Protein AF-A0AAV9U1F3-F1 (afdb_monomer)

pLDDT: mean 70.24, std 13.42, range [34.59, 93.88]

Foldseek 3Di:
DDDDPPLVVCVPDVVCLLVVCVVCLPPDDPDLLVSVQVSLVSVVDDPDPSPPQQDDDPVDDPQRNQVSVVVSCCVVCVPDPSQQLQFDPDPPVYHSSGHDSDPPPDDCPFAWPDKADQDAQDDDLVVLLVVLLVLDDPCQQPDAAPVRHRSLLQSLCCLQQLFRDPDDDDDPLAPDSQVSSLCCQCRRDPNRDVVSDDCVVHDDPCVVVSSVSNSVSRSGWIWTAGPSGDIHTD

Secondary structure (DSSP, 8-state):
-PPPPHHHHHTT-TT-HHHHHHHTTT---SSTTHHHHHHHHTT-SSS----TT----TTS-HHHHHHHHHHHHHHH-TT--GGGGGB-S--SSS-TTSB--SPPP------EEEEPPPP-S---HHHHHHHHHHHPPTTTTT-B-TTS-BHHHHHHHHHHHSS-----S--TTS--HHHHHHHIIIIISTT--TTSS--TT-S-TTHHHHHHHHHHHHTT--EEEETTS-EEE-

Sequence (234 aa):
MHRPGLASYALQNPYEHYRILAFTRYCDCFDPRDYVYAILSFQSNYYFSTPPYIQPNYRKTKRQVYLDLLIAFRNKFLTSLNILAFCNEGTGDTPSWVPGWARTPAILCDTIKTKSTLPPPRYSHEESISIIRTWVPQNLETLIYPTGQSSLDSFASLIVHGEISETWLKLPFLPPPQQAKLIMQRDILPNGDPNAIDFHYGEPHWSSRYYSSIKKNITSSGFIETKTGYYTMA

Solvent-accessible surface area (backbone atoms only — not comparable to full-atom values): 14345 Å² total; per-residue (Å²): 135,85,76,75,52,72,70,63,54,56,72,76,38,90,84,43,60,66,52,53,57,59,72,49,62,80,63,87,54,97,48,56,55,51,54,57,44,54,58,55,57,72,41,64,69,89,83,37,81,59,71,90,81,76,64,89,53,89,86,53,52,64,53,53,54,42,46,50,50,51,52,52,49,38,74,73,35,80,88,58,66,70,71,55,78,49,30,46,93,36,82,85,78,37,60,46,82,40,46,64,70,50,75,72,78,77,72,81,87,64,55,78,67,48,71,50,74,73,52,71,84,78,74,58,73,66,54,49,44,55,55,54,44,73,66,61,58,89,58,38,89,75,41,61,44,97,86,71,45,52,40,42,40,53,53,33,46,25,52,51,68,48,44,72,66,86,88,75,82,88,61,92,89,54,74,56,55,73,57,39,33,27,49,40,38,31,71,47,44,96,84,34,42,82,67,54,56,85,51,92,86,45,81,58,86,59,53,68,54,44,55,51,33,32,54,59,39,44,44,75,27,18,50,30,39,26,78,86,70,54,65,42,59,84

Radius of gyration: 21.18 Å; Cα contacts (8 Å, |Δi|>4): 247; chains: 1; bounding box: 45×41×58 Å

Organism: NCBI:txid1796055

Structure (mmCIF, N/CA/C/O backbone):
data_AF-A0AAV9U1F3-F1
#
_entry.id   AF-A0AAV9U1F3-F1
#
loop_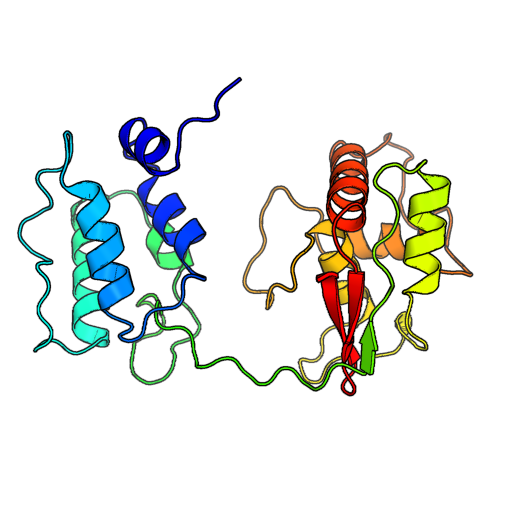
_atom_site.group_PDB
_atom_site.id
_atom_site.type_symbol
_atom_site.label_atom_id
_atom_site.label_alt_id
_atom_site.label_comp_id
_atom_site.label_asym_id
_atom_site.label_entity_id
_atom_site.label_seq_id
_atom_site.pdbx_PDB_ins_code
_atom_site.Cartn_x
_atom_site.Cartn_y
_atom_site.Cartn_z
_atom_site.occupancy
_atom_site.B_iso_or_equiv
_atom_site.auth_seq_id
_atom_site.auth_comp_id
_atom_site.auth_asym_id
_atom_site.auth_atom_id
_atom_site.pdbx_PDB_model_num
ATOM 1 N N . MET A 1 1 ? -12.772 25.143 -7.908 1.00 37.38 1 MET A N 1
ATOM 2 C CA . MET A 1 1 ? -11.309 24.946 -8.030 1.00 37.38 1 MET A CA 1
ATOM 3 C C . MET A 1 1 ? -11.071 23.629 -8.764 1.00 37.38 1 MET A C 1
ATOM 5 O O . MET A 1 1 ? -11.227 22.577 -8.156 1.00 37.38 1 MET A O 1
ATOM 9 N N . HIS A 1 2 ? -10.809 23.654 -10.074 1.00 34.59 2 HIS A N 1
ATOM 10 C CA . HIS A 1 2 ? -10.484 22.435 -10.824 1.00 34.59 2 HIS A CA 1
ATOM 11 C C . HIS A 1 2 ? -9.030 22.051 -10.551 1.00 34.59 2 HIS A C 1
ATOM 13 O O . HIS A 1 2 ? -8.128 22.848 -10.797 1.00 34.59 2 HIS A O 1
ATOM 19 N N . ARG A 1 3 ? -8.800 20.843 -10.023 1.00 35.22 3 ARG A N 1
ATOM 20 C CA . ARG A 1 3 ? -7.451 20.279 -9.985 1.00 35.22 3 ARG A CA 1
ATOM 21 C C . ARG A 1 3 ? -7.050 19.922 -11.421 1.00 35.22 3 ARG A C 1
ATOM 23 O O . ARG A 1 3 ? -7.844 19.259 -12.089 1.00 35.22 3 ARG A O 1
ATOM 30 N N . PRO A 1 4 ? -5.870 20.339 -11.900 1.00 46.22 4 PRO A N 1
ATOM 31 C CA . PRO A 1 4 ? -5.357 19.869 -13.179 1.00 46.22 4 PRO A CA 1
ATOM 32 C C . PRO A 1 4 ? -5.295 18.332 -13.174 1.00 46.22 4 PRO A C 1
ATOM 34 O O . PRO A 1 4 ? -4.870 17.730 -12.186 1.00 46.22 4 PRO A O 1
ATOM 37 N N . GLY A 1 5 ? -5.752 17.693 -14.254 1.00 56.00 5 GLY A N 1
ATOM 38 C CA . GLY A 1 5 ? -5.647 16.242 -14.424 1.00 56.00 5 GLY A CA 1
ATOM 39 C C . GLY A 1 5 ? -4.184 15.778 -14.422 1.00 56.00 5 GLY A C 1
ATOM 40 O O . GLY A 1 5 ? -3.277 16.565 -14.704 1.00 56.00 5 GLY A O 1
ATOM 41 N N . LEU A 1 6 ? -3.945 14.495 -14.132 1.00 52.44 6 LEU A N 1
ATOM 42 C CA . LEU A 1 6 ? -2.601 13.890 -14.063 1.00 52.44 6 LEU A CA 1
ATOM 43 C C . LEU A 1 6 ? -1.724 14.228 -15.282 1.00 52.44 6 LEU A C 1
ATOM 45 O O . LEU A 1 6 ? -0.546 14.538 -15.122 1.00 52.44 6 LEU A O 1
ATOM 49 N N . ALA A 1 7 ? -2.320 14.272 -16.478 1.00 51.41 7 ALA A N 1
ATOM 50 C CA . ALA A 1 7 ? -1.642 14.675 -17.710 1.00 51.41 7 ALA A CA 1
ATOM 51 C C . ALA A 1 7 ? -1.115 16.123 -17.660 1.00 51.41 7 ALA A C 1
ATOM 53 O O . ALA A 1 7 ? 0.036 16.375 -17.992 1.00 51.41 7 ALA A O 1
ATOM 54 N N . SER A 1 8 ? -1.913 17.080 -17.180 1.00 54.09 8 SER A N 1
ATOM 55 C CA . SER A 1 8 ? -1.478 18.480 -17.046 1.00 54.09 8 SER A CA 1
ATOM 56 C C . SER A 1 8 ? -0.435 18.700 -15.944 1.00 54.09 8 SER A C 1
ATOM 58 O O . SER A 1 8 ? 0.383 19.607 -16.067 1.00 54.09 8 SER A O 1
ATOM 60 N N . TYR A 1 9 ? -0.418 17.863 -14.901 1.00 56.97 9 TYR A N 1
ATOM 61 C CA . TYR A 1 9 ? 0.601 17.920 -13.846 1.00 56.97 9 TYR A CA 1
ATOM 62 C C . TYR A 1 9 ? 1.951 17.362 -14.326 1.00 56.97 9 TYR A C 1
ATOM 64 O O . TYR A 1 9 ? 2.997 17.967 -14.089 1.00 56.97 9 TYR A O 1
ATOM 72 N N . ALA A 1 10 ? 1.918 16.252 -15.069 1.00 53.16 10 ALA A N 1
ATOM 73 C CA . ALA A 1 10 ? 3.090 15.630 -15.686 1.00 53.16 10 ALA A CA 1
ATOM 74 C C . ALA A 1 10 ? 3.846 16.573 -16.640 1.00 53.16 10 ALA A C 1
ATOM 76 O O . ALA A 1 10 ? 5.073 16.548 -16.697 1.00 53.16 10 ALA A O 1
ATOM 77 N N . LEU A 1 11 ? 3.119 17.433 -17.358 1.00 54.62 11 LEU A N 1
ATOM 78 C CA . LEU A 1 11 ? 3.690 18.349 -18.349 1.00 54.62 11 LEU A CA 1
ATOM 79 C C . LEU A 1 11 ? 4.485 19.518 -17.741 1.00 54.62 11 LEU A C 1
ATOM 81 O O . LEU A 1 11 ? 5.299 20.115 -18.439 1.00 54.62 11 LEU A O 1
ATOM 85 N N . GLN A 1 12 ? 4.275 19.859 -16.465 1.00 56.31 12 GLN A N 1
ATOM 86 C CA . GLN A 1 12 ? 4.879 21.050 -15.846 1.00 56.31 12 GLN A CA 1
ATOM 87 C C . GLN A 1 12 ? 6.205 20.781 -15.119 1.00 56.31 12 GLN A C 1
ATOM 89 O O . GLN A 1 12 ? 6.916 21.729 -14.798 1.00 56.31 12 GLN A O 1
ATOM 94 N N . ASN A 1 13 ? 6.563 19.519 -14.849 1.00 57.78 13 ASN A N 1
ATOM 95 C CA . ASN A 1 13 ? 7.762 19.181 -14.079 1.00 57.78 13 ASN A CA 1
ATOM 96 C C . ASN A 1 13 ? 8.470 17.925 -14.629 1.00 57.78 13 ASN A C 1
ATOM 98 O O . ASN A 1 13 ? 8.079 16.802 -14.312 1.00 57.78 13 ASN A O 1
ATOM 102 N N . PRO A 1 14 ? 9.575 18.066 -15.384 1.00 54.53 14 PRO A N 1
ATOM 103 C CA . PRO A 1 14 ? 10.276 16.933 -15.997 1.00 54.53 14 PRO A CA 1
ATOM 104 C C . PRO A 1 14 ? 10.966 15.995 -14.987 1.00 54.53 14 PRO A C 1
ATOM 106 O O . PRO A 1 14 ? 11.425 14.917 -15.360 1.00 54.53 14 PRO A O 1
ATOM 109 N N . TYR A 1 15 ? 11.018 16.358 -13.705 1.00 55.94 15 TYR A N 1
ATOM 110 C CA . TYR A 1 15 ? 11.487 15.481 -12.631 1.00 55.94 15 TYR A CA 1
ATOM 111 C C 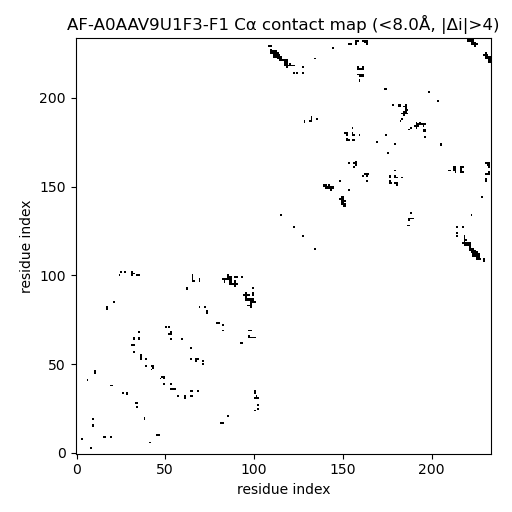. TYR A 1 15 ? 10.403 14.522 -12.116 1.00 55.94 15 TYR A C 1
ATOM 113 O O . TYR A 1 15 ? 10.716 13.643 -11.329 1.00 55.94 15 TYR A O 1
ATOM 121 N N . GLU A 1 16 ? 9.152 14.620 -12.575 1.00 64.62 16 GLU A N 1
ATOM 122 C CA . GLU A 1 16 ? 8.004 13.888 -12.012 1.00 64.62 16 GLU A CA 1
ATOM 123 C C . GLU A 1 16 ? 7.688 12.556 -12.719 1.00 64.62 16 GLU A C 1
ATOM 125 O O . GLU A 1 16 ? 6.724 11.875 -12.379 1.00 64.62 16 GLU A O 1
ATOM 130 N N . HIS A 1 17 ? 8.511 12.115 -13.675 1.00 65.50 17 HIS A N 1
ATOM 131 C CA . HIS A 1 17 ? 8.291 10.854 -14.403 1.00 65.50 17 HIS A CA 1
ATOM 132 C C . HIS A 1 17 ? 8.283 9.625 -13.489 1.00 65.50 17 HIS A C 1
ATOM 134 O O . HIS A 1 17 ? 7.466 8.721 -13.662 1.00 65.50 17 HIS A O 1
ATOM 140 N N . TYR A 1 18 ? 9.157 9.614 -12.477 1.00 67.38 18 TYR A N 1
ATOM 141 C CA . TYR A 1 18 ? 9.139 8.571 -11.452 1.00 67.38 18 TYR A CA 1
ATOM 142 C C . TYR A 1 18 ? 7.834 8.605 -10.646 1.00 67.38 18 TYR A C 1
ATOM 144 O O . TYR A 1 18 ? 7.393 7.562 -10.183 1.00 67.38 18 TYR A O 1
ATOM 152 N N . ARG A 1 19 ? 7.182 9.770 -10.502 1.00 68.56 19 ARG A N 1
ATOM 153 C CA . ARG A 1 19 ? 5.889 9.866 -9.820 1.00 68.56 19 ARG A CA 1
ATOM 154 C C . ARG A 1 19 ? 4.777 9.258 -10.645 1.00 68.56 19 ARG A C 1
ATOM 156 O O . ARG A 1 19 ? 3.967 8.553 -10.071 1.00 68.56 19 ARG A O 1
ATOM 163 N N . ILE A 1 20 ? 4.752 9.460 -11.963 1.00 73.31 20 ILE A N 1
ATOM 164 C CA . ILE A 1 20 ? 3.775 8.777 -12.829 1.00 73.31 20 ILE A CA 1
ATOM 165 C C . ILE A 1 20 ? 3.966 7.270 -12.703 1.00 73.31 20 ILE A C 1
ATOM 167 O O . ILE A 1 20 ? 3.019 6.582 -12.352 1.00 73.31 20 ILE A O 1
ATOM 171 N N . LEU A 1 21 ? 5.204 6.787 -12.857 1.00 73.88 21 LEU A N 1
ATOM 172 C CA . LEU A 1 21 ? 5.549 5.378 -12.658 1.00 73.88 21 LEU A CA 1
ATOM 173 C C . LEU A 1 21 ? 5.160 4.851 -11.265 1.00 73.88 21 LEU A C 1
ATOM 175 O O . LEU A 1 21 ? 4.784 3.689 -11.147 1.00 73.88 21 LEU A O 1
ATOM 179 N N . ALA A 1 22 ? 5.230 5.682 -10.222 1.00 73.31 22 ALA A N 1
ATOM 180 C CA . ALA A 1 22 ? 4.768 5.334 -8.880 1.00 73.31 22 ALA A CA 1
ATOM 181 C C . ALA A 1 22 ? 3.238 5.306 -8.769 1.00 73.31 22 ALA A C 1
ATOM 183 O O . ALA A 1 22 ? 2.690 4.357 -8.219 1.00 73.31 22 ALA A O 1
ATOM 184 N N . PHE A 1 23 ? 2.549 6.315 -9.305 1.00 72.06 23 PHE A N 1
ATOM 185 C CA . PHE A 1 23 ? 1.093 6.441 -9.245 1.00 72.06 23 PHE A CA 1
ATOM 186 C C . PHE A 1 23 ? 0.387 5.368 -10.059 1.00 72.06 23 PHE A C 1
ATOM 188 O O . PHE A 1 23 ? -0.663 4.880 -9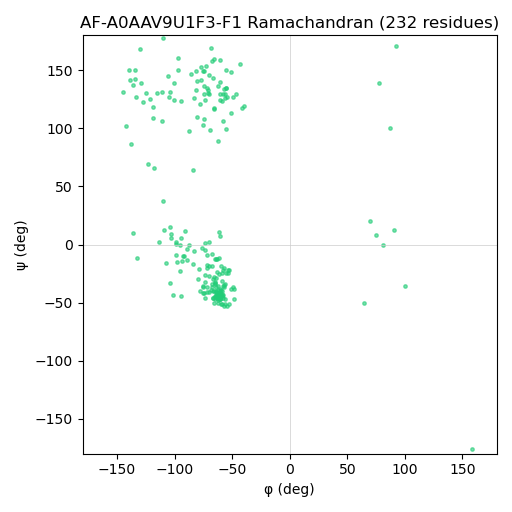.656 1.00 72.06 23 PHE A O 1
ATOM 195 N N . THR A 1 24 ? 0.957 4.992 -11.199 1.00 73.06 24 THR A N 1
ATOM 196 C CA . THR A 1 24 ? 0.363 3.987 -12.073 1.00 73.06 24 THR A CA 1
ATOM 197 C C . THR A 1 24 ? 0.811 2.576 -11.719 1.00 73.06 24 THR A C 1
ATOM 199 O O . THR A 1 24 ? 0.286 1.636 -12.295 1.00 73.06 24 THR A O 1
ATOM 202 N N . ARG A 1 25 ? 1.717 2.376 -10.747 1.00 71.56 25 ARG A N 1
ATOM 203 C CA . ARG A 1 25 ? 2.286 1.054 -10.406 1.00 71.56 25 ARG A CA 1
ATOM 204 C C . ARG A 1 25 ? 1.232 -0.023 -10.114 1.00 71.56 25 ARG A C 1
ATOM 206 O O . ARG A 1 25 ? 1.526 -1.208 -10.227 1.00 71.56 25 ARG A O 1
ATOM 213 N N . TYR A 1 26 ? 0.022 0.394 -9.752 1.00 68.19 26 TYR A N 1
ATOM 214 C CA . TYR A 1 26 ? -1.110 -0.469 -9.424 1.00 68.19 26 TYR A CA 1
ATOM 215 C C . TYR A 1 26 ? -2.171 -0.571 -10.530 1.00 68.19 26 TYR A C 1
ATOM 217 O O . TYR A 1 26 ? -3.215 -1.177 -10.311 1.00 68.19 26 TYR A O 1
ATOM 225 N N . CYS A 1 27 ? -1.943 0.022 -11.704 1.00 74.00 27 CYS A N 1
ATOM 226 C CA . CYS A 1 27 ? -2.842 -0.118 -12.842 1.00 74.00 27 CYS A CA 1
ATOM 227 C C . CYS A 1 27 ? -2.753 -1.536 -13.419 1.00 74.00 27 CYS A C 1
ATOM 229 O O . CYS A 1 27 ? -1.663 -2.025 -13.720 1.00 74.00 27 CYS A O 1
ATOM 231 N N . ASP A 1 28 ? -3.906 -2.172 -13.618 1.00 70.38 28 ASP A N 1
ATOM 232 C CA . ASP A 1 28 ? -3.977 -3.479 -14.261 1.00 70.38 28 ASP A CA 1
ATOM 233 C C . ASP A 1 28 ? -3.756 -3.349 -15.773 1.00 70.38 28 ASP A C 1
ATOM 235 O O . ASP A 1 28 ? -4.281 -2.450 -16.433 1.00 70.38 28 ASP A O 1
ATOM 239 N N . CYS A 1 29 ? -2.955 -4.255 -16.327 1.00 77.25 29 CYS A N 1
ATOM 240 C CA . CYS A 1 29 ? -2.690 -4.371 -17.757 1.00 77.25 29 CYS A CA 1
ATOM 241 C C . CYS A 1 29 ? -2.742 -5.853 -18.134 1.00 77.25 29 CYS A C 1
ATOM 243 O O . CYS A 1 29 ? -2.209 -6.687 -17.402 1.00 77.25 29 CYS A O 1
ATOM 245 N N . PHE A 1 30 ? -3.371 -6.181 -19.266 1.00 79.12 30 PHE A N 1
ATOM 246 C CA . PHE A 1 30 ? -3.420 -7.562 -19.754 1.00 79.12 30 PHE A CA 1
ATOM 247 C C . PHE A 1 30 ? -2.017 -8.056 -20.123 1.00 79.12 30 PHE A C 1
ATOM 249 O O . PHE A 1 30 ? -1.618 -9.152 -19.731 1.00 79.12 30 PHE A O 1
ATOM 256 N N . ASP A 1 31 ? -1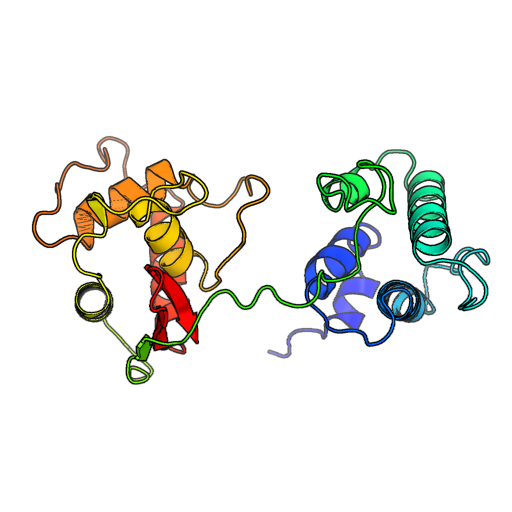.243 -7.214 -20.812 1.00 84.38 31 ASP A N 1
ATOM 257 C CA . ASP A 1 31 ? 0.175 -7.438 -21.033 1.00 84.38 31 ASP A CA 1
ATOM 258 C C . ASP A 1 31 ? 1.010 -6.519 -20.124 1.00 84.38 31 ASP A C 1
ATOM 260 O O . ASP A 1 31 ? 0.854 -5.297 -20.152 1.00 84.38 31 ASP A O 1
ATOM 264 N N . PRO A 1 32 ? 1.959 -7.048 -19.339 1.00 83.62 32 PRO A N 1
ATOM 265 C CA . PRO A 1 32 ? 2.803 -6.232 -18.469 1.00 83.62 32 PRO A CA 1
ATOM 266 C C . PRO A 1 32 ? 3.712 -5.232 -19.212 1.00 83.62 32 PRO A C 1
ATOM 268 O O . PRO A 1 32 ? 4.319 -4.363 -18.577 1.00 83.62 32 PRO A O 1
ATOM 271 N N . ARG A 1 33 ? 3.855 -5.359 -20.538 1.00 88.81 33 ARG A N 1
ATOM 272 C CA . ARG A 1 33 ? 4.548 -4.397 -21.409 1.00 88.81 33 ARG A CA 1
ATOM 273 C C . ARG A 1 33 ? 3.666 -3.192 -21.744 1.00 88.81 33 ARG A C 1
ATOM 275 O O . ARG A 1 33 ? 4.212 -2.097 -21.891 1.00 88.81 33 ARG A O 1
ATOM 282 N N . ASP A 1 34 ? 2.340 -3.367 -21.795 1.00 86.88 34 ASP A N 1
ATOM 283 C CA . ASP A 1 34 ? 1.372 -2.293 -22.080 1.00 86.88 34 ASP A CA 1
ATOM 284 C C . ASP A 1 34 ? 1.512 -1.158 -21.079 1.00 86.88 34 ASP A C 1
ATOM 286 O O . ASP A 1 34 ? 1.449 0.004 -21.454 1.00 86.88 34 ASP A O 1
ATOM 290 N N . TYR A 1 35 ? 1.794 -1.492 -19.821 1.00 84.75 35 TYR A N 1
ATOM 291 C CA . TYR A 1 35 ? 2.076 -0.523 -18.772 1.00 84.75 35 TYR A CA 1
ATOM 292 C C . TYR A 1 35 ? 3.176 0.472 -19.170 1.00 84.75 35 TYR A C 1
ATOM 294 O O . TYR A 1 35 ? 3.003 1.690 -19.108 1.00 84.75 35 TYR A O 1
ATOM 302 N N . VAL A 1 36 ? 4.313 -0.056 -19.628 1.00 85.56 36 VAL A N 1
ATOM 303 C CA . VAL A 1 36 ? 5.467 0.750 -20.035 1.00 85.56 36 VAL A CA 1
ATOM 304 C C . VAL A 1 36 ? 5.121 1.571 -21.273 1.00 85.56 36 VAL A C 1
ATOM 306 O O . VAL A 1 36 ? 5.387 2.770 -21.308 1.00 85.56 36 VAL A O 1
ATOM 309 N N . TYR A 1 37 ? 4.492 0.954 -22.273 1.00 87.00 37 TYR A N 1
ATOM 310 C CA . TYR A 1 37 ? 4.125 1.639 -23.511 1.00 87.00 37 TYR A CA 1
ATOM 311 C C . TYR A 1 37 ? 3.074 2.731 -23.294 1.00 87.00 37 TYR A C 1
ATOM 313 O O . TYR A 1 37 ? 3.210 3.820 -23.849 1.00 87.00 37 TYR A O 1
ATOM 321 N N . ALA A 1 38 ? 2.083 2.491 -22.437 1.00 84.06 38 ALA A N 1
ATOM 322 C CA . ALA A 1 38 ? 1.077 3.472 -22.057 1.00 84.06 38 ALA A CA 1
ATOM 323 C C . ALA A 1 38 ? 1.722 4.674 -21.357 1.00 84.06 38 ALA A C 1
ATOM 325 O O . ALA A 1 38 ? 1.484 5.813 -21.755 1.00 84.06 38 ALA A O 1
ATOM 326 N N . ILE A 1 39 ? 2.608 4.450 -20.381 1.00 77.94 39 ILE A N 1
ATOM 327 C CA . ILE A 1 39 ? 3.305 5.541 -19.678 1.00 77.94 39 ILE A CA 1
ATOM 328 C C . ILE A 1 39 ? 4.153 6.379 -20.624 1.00 77.94 39 ILE A C 1
ATOM 330 O O . ILE A 1 39 ? 4.122 7.608 -20.562 1.00 77.94 39 ILE A O 1
ATOM 334 N N . LEU A 1 40 ? 4.888 5.727 -21.521 1.00 76.62 40 LEU A N 1
ATOM 335 C CA . LEU A 1 40 ? 5.693 6.416 -22.523 1.00 76.62 40 LEU A CA 1
ATOM 336 C C . LEU A 1 40 ? 4.822 7.166 -23.541 1.00 76.62 40 LEU A C 1
ATOM 338 O O . LEU A 1 40 ? 5.227 8.223 -24.017 1.00 76.62 40 LEU A O 1
ATOM 342 N N . SER A 1 41 ? 3.604 6.693 -23.826 1.00 76.25 41 SER A N 1
ATOM 343 C CA . SER A 1 41 ? 2.671 7.395 -24.718 1.00 76.25 41 SER A CA 1
ATOM 344 C C . SER A 1 41 ? 2.211 8.752 -24.159 1.00 76.25 41 SER A C 1
ATOM 346 O O . SER A 1 41 ? 2.061 9.708 -24.925 1.00 76.25 41 SER A O 1
ATOM 348 N N . PHE A 1 42 ? 2.097 8.890 -22.828 1.00 70.19 42 PHE A N 1
ATOM 349 C CA . PHE A 1 42 ? 1.789 10.171 -22.172 1.00 70.19 42 PHE A CA 1
ATOM 350 C C . PHE A 1 42 ? 2.915 11.206 -22.303 1.00 70.19 42 PHE A C 1
ATOM 352 O O . PHE A 1 42 ? 2.674 12.399 -22.133 1.00 70.19 42 PHE A O 1
ATOM 359 N N . GLN A 1 43 ? 4.135 10.771 -22.623 1.00 66.38 43 GLN A N 1
ATOM 360 C CA . GLN A 1 43 ? 5.312 11.634 -22.759 1.00 66.38 43 GLN A CA 1
ATOM 361 C C . GLN A 1 43 ? 5.471 12.219 -24.173 1.00 66.38 43 GLN A C 1
ATOM 363 O O . GLN A 1 43 ? 6.409 12.972 -24.414 1.00 66.38 43 GLN A O 1
ATOM 368 N N . SER A 1 44 ? 4.570 11.893 -25.108 1.00 55.59 44 SER A N 1
ATOM 369 C CA . SER A 1 44 ? 4.704 12.241 -26.532 1.00 55.59 44 SER A CA 1
ATOM 370 C C . SER A 1 44 ? 4.497 13.722 -26.870 1.00 55.59 44 SER A C 1
ATOM 372 O O . SER A 1 44 ? 4.784 14.124 -27.994 1.00 55.59 44 SER A O 1
ATOM 374 N N . ASN A 1 45 ? 4.047 14.555 -25.926 1.00 53.25 45 ASN A N 1
ATOM 375 C CA . ASN A 1 45 ? 3.760 15.958 -26.204 1.00 53.25 45 ASN A CA 1
ATOM 376 C C . ASN A 1 45 ? 4.628 16.915 -25.370 1.00 53.25 45 ASN A C 1
ATOM 378 O O . ASN A 1 45 ? 4.531 16.995 -24.149 1.00 53.25 45 ASN A O 1
ATOM 382 N N . TYR A 1 46 ? 5.420 17.704 -26.102 1.00 51.16 46 TYR A N 1
ATOM 383 C CA . TYR A 1 46 ? 5.939 19.043 -25.788 1.00 51.16 46 TYR A CA 1
ATOM 384 C C . TYR A 1 46 ? 7.377 19.231 -25.262 1.00 51.16 46 TYR A C 1
ATOM 386 O O . TYR A 1 46 ? 8.010 20.196 -25.677 1.00 51.16 46 TYR A O 1
ATOM 394 N N . TYR A 1 47 ? 7.957 18.345 -24.444 1.00 50.81 47 TYR A N 1
ATOM 395 C CA . TYR A 1 47 ? 9.353 18.529 -23.954 1.00 50.81 47 TYR A CA 1
ATOM 396 C C . TYR A 1 47 ? 10.244 17.293 -24.053 1.00 50.81 47 TYR A C 1
ATOM 398 O O . TYR A 1 47 ? 11.468 17.369 -23.920 1.00 50.81 47 TYR A O 1
ATOM 406 N N . PHE A 1 48 ? 9.629 16.152 -24.328 1.00 52.62 48 PHE A N 1
ATOM 407 C CA . PHE A 1 48 ? 10.314 14.943 -24.714 1.00 52.62 48 PHE A CA 1
ATOM 408 C C . PHE A 1 48 ? 9.965 14.717 -26.176 1.00 52.62 48 PHE A C 1
ATOM 410 O O . PHE A 1 48 ? 8.886 14.237 -26.499 1.00 52.62 48 PHE A O 1
ATOM 417 N N . SER A 1 49 ? 10.906 14.962 -27.082 1.00 50.78 49 SER A N 1
ATOM 418 C CA . SER A 1 49 ? 11.090 13.956 -28.120 1.00 50.78 49 SER A CA 1
ATOM 419 C C . SER A 1 49 ? 11.335 12.677 -27.325 1.00 50.78 49 SER A C 1
ATOM 421 O O . SER A 1 49 ? 12.408 12.530 -26.731 1.00 50.78 49 SER A O 1
ATOM 423 N N . THR A 1 50 ? 10.304 11.837 -27.160 1.00 50.62 50 THR A N 1
ATOM 424 C CA . THR A 1 50 ? 10.463 10.489 -26.608 1.00 50.62 50 THR A CA 1
ATOM 425 C C . THR A 1 50 ? 11.721 9.951 -27.261 1.00 50.62 50 THR A C 1
ATOM 427 O O . THR A 1 50 ? 11.759 9.926 -28.498 1.00 50.62 50 THR A O 1
ATOM 430 N N . PRO A 1 51 ? 12.785 9.630 -26.499 1.00 52.84 51 PRO A N 1
ATOM 431 C CA . PRO A 1 51 ? 13.954 9.025 -27.101 1.00 52.84 51 PRO A CA 1
ATOM 432 C C . PRO A 1 51 ? 13.422 7.871 -27.959 1.00 52.84 51 PRO A C 1
ATOM 434 O O . PRO A 1 51 ? 12.618 7.095 -27.437 1.00 52.84 51 PRO A O 1
ATOM 437 N N . PRO A 1 52 ? 13.761 7.782 -29.255 1.00 57.12 52 PRO A N 1
ATOM 438 C CA . PRO A 1 52 ? 13.085 6.913 -30.232 1.00 57.12 52 PRO A CA 1
ATOM 439 C C . PRO A 1 52 ? 13.156 5.399 -29.930 1.00 57.12 52 PRO A C 1
ATOM 441 O O . PRO A 1 52 ? 12.809 4.575 -30.768 1.00 57.12 52 PRO A O 1
ATOM 444 N N . TYR A 1 53 ? 13.610 5.006 -28.742 1.00 60.31 53 TYR A N 1
ATOM 445 C CA . TYR A 1 53 ? 14.154 3.695 -28.429 1.00 60.31 53 TYR A CA 1
ATOM 446 C C . TYR A 1 53 ? 13.167 2.726 -27.771 1.00 60.31 53 TYR A C 1
ATOM 448 O O . TYR A 1 53 ? 13.428 1.524 -27.781 1.00 60.31 53 TYR A O 1
ATOM 456 N N . ILE A 1 54 ? 12.024 3.188 -27.250 1.00 70.12 54 ILE A N 1
ATOM 457 C CA . ILE A 1 54 ? 11.005 2.288 -26.682 1.00 70.12 54 ILE A CA 1
ATOM 458 C C . ILE A 1 54 ? 9.673 2.510 -27.392 1.00 70.12 54 ILE A C 1
ATOM 460 O O . ILE A 1 54 ? 8.715 3.047 -26.848 1.00 70.12 54 ILE A O 1
ATOM 464 N N . GLN A 1 55 ? 9.646 2.095 -28.653 1.00 82.88 55 GLN A N 1
ATOM 465 C CA . GLN A 1 55 ? 8.401 1.879 -29.378 1.00 82.88 55 GLN A CA 1
ATOM 466 C C . GLN A 1 55 ? 7.752 0.571 -28.905 1.00 82.88 55 GLN A C 1
ATOM 468 O O . GLN A 1 55 ? 8.484 -0.370 -28.557 1.00 82.88 55 GLN A O 1
ATOM 473 N N . PRO A 1 56 ? 6.409 0.475 -28.920 1.00 89.62 56 PRO A N 1
ATOM 474 C CA . PRO A 1 56 ? 5.714 -0.782 -28.693 1.00 89.62 56 PRO A CA 1
ATOM 475 C C . PRO A 1 56 ? 6.274 -1.887 -29.592 1.00 89.62 56 PRO A C 1
ATOM 477 O O . PRO A 1 56 ? 6.174 -1.832 -30.815 1.00 89.62 56 PRO A O 1
ATOM 480 N N . ASN A 1 57 ? 6.914 -2.885 -28.985 1.00 91.38 57 ASN A N 1
ATOM 481 C CA . ASN A 1 57 ? 7.503 -4.014 -29.689 1.00 91.38 57 ASN A CA 1
ATOM 482 C C . ASN A 1 57 ? 7.214 -5.301 -28.919 1.00 91.38 57 ASN A C 1
ATOM 484 O O . ASN A 1 57 ? 8.035 -5.793 -28.145 1.00 91.38 57 ASN A O 1
ATOM 488 N N . TYR A 1 58 ? 6.050 -5.883 -29.198 1.00 91.88 58 TYR A N 1
ATOM 489 C CA . TYR A 1 58 ? 5.580 -7.117 -28.570 1.00 91.88 58 TYR A CA 1
ATOM 490 C C . TYR A 1 58 ? 6.353 -8.376 -28.995 1.00 91.88 58 TYR A C 1
ATOM 492 O O . TYR A 1 58 ? 6.049 -9.468 -28.515 1.00 91.88 58 TYR A O 1
ATOM 500 N N . ARG A 1 59 ? 7.385 -8.251 -29.843 1.00 93.88 59 ARG A N 1
ATOM 501 C CA . ARG A 1 59 ? 8.367 -9.327 -30.053 1.00 93.88 59 ARG A CA 1
ATOM 502 C C . ARG A 1 59 ? 9.402 -9.392 -28.927 1.00 93.88 59 ARG A C 1
ATOM 504 O O . ARG A 1 59 ? 10.021 -10.434 -28.747 1.00 93.88 59 ARG A O 1
ATOM 511 N N . LYS A 1 60 ? 9.597 -8.303 -28.173 1.00 92.69 60 LYS A N 1
ATOM 512 C CA . LYS A 1 60 ? 10.487 -8.275 -27.006 1.00 92.69 60 LYS A CA 1
ATOM 513 C C . LYS A 1 60 ? 9.830 -8.955 -25.813 1.00 92.69 60 LYS A C 1
ATOM 515 O O . LYS A 1 60 ? 8.642 -8.765 -25.558 1.00 92.69 60 LYS A O 1
ATOM 520 N N . THR A 1 61 ? 10.608 -9.691 -25.032 1.00 90.94 61 THR A N 1
ATOM 521 C CA . THR A 1 61 ? 10.141 -10.225 -23.748 1.00 90.94 61 THR A CA 1
ATOM 522 C C . THR A 1 61 ? 9.901 -9.090 -22.749 1.00 90.94 61 THR A C 1
ATOM 524 O O . THR A 1 61 ? 10.493 -8.014 -22.861 1.00 90.94 61 THR A O 1
ATOM 527 N N . LYS A 1 62 ? 9.078 -9.328 -21.718 1.00 88.19 62 LYS A N 1
ATOM 528 C CA . LYS A 1 62 ? 8.881 -8.383 -20.601 1.00 88.19 62 LYS A CA 1
ATOM 529 C C . LYS A 1 62 ? 10.216 -7.881 -20.037 1.00 88.19 62 LYS A C 1
ATOM 531 O O . LYS A 1 62 ? 10.416 -6.682 -19.871 1.00 88.19 62 LYS A O 1
ATOM 536 N N . ARG A 1 63 ? 11.149 -8.811 -19.802 1.00 86.75 63 ARG A N 1
ATOM 537 C CA . ARG A 1 63 ? 12.499 -8.524 -19.302 1.00 86.75 63 ARG A CA 1
ATOM 538 C C . ARG A 1 63 ? 13.238 -7.530 -20.194 1.00 86.75 63 ARG A C 1
ATOM 540 O O . ARG A 1 63 ? 13.826 -6.587 -19.677 1.00 86.75 63 ARG A O 1
ATOM 547 N N . GLN A 1 64 ? 13.212 -7.743 -21.509 1.00 89.50 64 GLN A N 1
ATOM 548 C CA . GLN A 1 64 ? 13.865 -6.847 -22.465 1.00 89.50 64 GLN A CA 1
ATOM 549 C C . GLN A 1 64 ? 13.247 -5.449 -22.414 1.00 89.50 64 GLN A C 1
ATOM 551 O O . GLN A 1 64 ? 13.979 -4.476 -22.306 1.00 89.50 64 GLN A O 1
ATOM 556 N N . VAL A 1 65 ? 11.914 -5.345 -22.389 1.00 89.75 65 VAL A N 1
ATOM 557 C CA . VAL A 1 65 ? 11.222 -4.048 -22.310 1.00 89.75 65 VAL A CA 1
ATOM 558 C C . VAL A 1 65 ? 11.572 -3.287 -21.026 1.00 89.75 65 VAL A C 1
ATOM 560 O O . VAL A 1 65 ? 11.819 -2.084 -21.071 1.00 89.75 65 VAL A O 1
ATOM 563 N N . TYR A 1 66 ? 11.636 -3.965 -19.878 1.00 88.00 66 TYR A N 1
ATOM 564 C CA . TYR A 1 66 ? 11.957 -3.313 -18.601 1.00 88.00 66 TYR A CA 1
ATOM 565 C C . TYR A 1 66 ? 13.424 -2.901 -18.509 1.00 88.00 66 TYR A C 1
ATOM 567 O O . TYR A 1 66 ? 13.733 -1.838 -17.972 1.00 88.00 66 TYR A O 1
ATOM 575 N N . LEU A 1 67 ? 14.322 -3.717 -19.066 1.00 88.00 67 LEU A N 1
ATOM 576 C CA . LEU A 1 67 ? 15.736 -3.381 -19.171 1.00 88.00 67 LEU A CA 1
ATOM 577 C C . LEU A 1 67 ? 15.948 -2.168 -20.083 1.00 88.00 67 LEU A C 1
ATOM 579 O O . LEU A 1 67 ? 16.664 -1.243 -19.705 1.00 88.00 67 LEU A O 1
ATOM 583 N N . ASP A 1 68 ? 15.286 -2.143 -21.240 1.00 87.62 68 ASP A N 1
ATOM 584 C CA . ASP A 1 68 ? 15.339 -1.013 -22.166 1.00 87.62 68 ASP A CA 1
ATOM 585 C C . ASP A 1 68 ? 14.852 0.273 -21.489 1.00 87.62 68 ASP A C 1
ATOM 587 O O . ASP A 1 68 ? 15.494 1.316 -21.614 1.00 87.62 68 ASP A O 1
ATOM 591 N N . LEU A 1 69 ? 13.761 0.195 -20.714 1.00 85.75 69 LEU A N 1
ATOM 592 C CA . LEU A 1 69 ? 13.252 1.316 -19.920 1.00 85.75 69 LEU A CA 1
ATOM 593 C C . LEU A 1 69 ? 14.272 1.806 -18.895 1.00 85.75 69 LEU A C 1
ATOM 595 O O . LEU A 1 69 ? 14.505 3.010 -18.797 1.00 85.75 69 LEU A O 1
ATOM 599 N N . LEU A 1 70 ? 14.897 0.893 -18.151 1.00 85.31 70 LEU A N 1
ATOM 600 C CA . LEU A 1 70 ? 15.904 1.241 -17.153 1.00 85.31 70 LEU A CA 1
ATOM 601 C C . LEU A 1 70 ? 17.117 1.932 -17.791 1.00 85.31 70 LEU A C 1
ATOM 603 O O . LEU A 1 70 ? 17.561 2.970 -17.299 1.00 85.31 70 LEU A O 1
ATOM 607 N N . ILE A 1 71 ? 17.625 1.388 -18.900 1.00 85.50 71 ILE A N 1
ATOM 608 C CA . ILE A 1 71 ? 18.755 1.955 -19.647 1.00 85.50 71 ILE A CA 1
ATOM 609 C C . ILE A 1 71 ? 18.385 3.335 -20.197 1.00 85.50 71 ILE A C 1
ATOM 611 O O . ILE A 1 71 ? 19.145 4.289 -20.031 1.00 85.50 71 ILE A O 1
ATOM 615 N N . ALA A 1 72 ? 17.203 3.472 -20.802 1.00 82.44 72 ALA A N 1
ATOM 616 C CA . ALA A 1 72 ? 16.724 4.749 -21.319 1.00 82.44 72 ALA A CA 1
ATOM 617 C C . ALA A 1 72 ? 16.594 5.798 -20.204 1.00 82.44 72 ALA A C 1
ATOM 619 O O . ALA A 1 72 ? 17.050 6.932 -20.367 1.00 82.44 72 ALA A O 1
ATOM 620 N N . PHE A 1 73 ? 16.035 5.413 -19.052 1.00 80.50 73 PHE A N 1
ATOM 621 C CA . PHE A 1 73 ? 15.913 6.287 -17.889 1.00 80.50 73 PHE A CA 1
ATOM 622 C C . PHE A 1 73 ? 17.288 6.709 -17.366 1.00 80.50 73 PHE A C 1
ATOM 624 O O . PHE A 1 73 ? 17.516 7.895 -17.140 1.00 80.50 73 PHE A O 1
ATOM 631 N N . ARG A 1 74 ? 18.231 5.769 -17.233 1.00 83.44 74 ARG A N 1
ATOM 632 C CA . ARG A 1 74 ? 19.598 6.051 -16.782 1.00 83.44 74 ARG A CA 1
ATOM 633 C C . ARG A 1 74 ? 20.317 7.020 -17.714 1.00 83.44 74 ARG A C 1
ATOM 635 O O . ARG A 1 74 ? 20.917 7.978 -17.237 1.00 83.44 74 ARG A O 1
ATOM 642 N N . ASN A 1 75 ? 20.233 6.790 -19.022 1.00 81.94 75 ASN A N 1
ATOM 643 C CA . ASN A 1 75 ? 20.880 7.633 -20.026 1.00 81.94 75 ASN A CA 1
ATOM 644 C C . ASN A 1 75 ? 20.303 9.053 -20.038 1.00 81.94 75 ASN A C 1
ATOM 646 O O . ASN A 1 75 ? 21.032 10.013 -20.273 1.00 81.94 75 ASN A O 1
ATOM 650 N N . LYS A 1 76 ? 19.000 9.199 -19.767 1.00 76.81 76 LYS A N 1
ATOM 651 C CA . LYS A 1 76 ? 18.337 10.506 -19.695 1.00 76.81 76 LYS A CA 1
ATOM 652 C C . LYS A 1 76 ? 18.609 11.229 -18.373 1.00 76.81 76 LYS A C 1
ATOM 654 O O . LYS A 1 76 ? 18.813 12.439 -18.374 1.00 76.81 76 LYS A O 1
ATOM 659 N N . PHE A 1 77 ? 18.611 10.501 -17.259 1.00 78.44 77 PHE A N 1
ATOM 660 C CA . PHE A 1 77 ? 18.717 11.036 -15.903 1.00 78.44 77 PHE A CA 1
ATOM 661 C C . PHE A 1 77 ?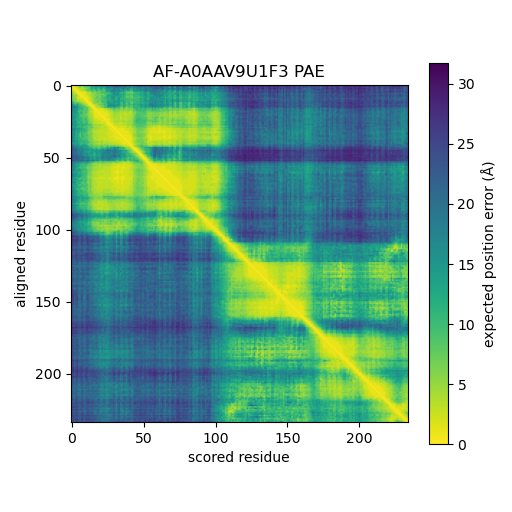 19.983 10.510 -15.213 1.00 78.44 77 PHE A C 1
ATOM 663 O O . PHE A 1 77 ? 19.917 9.779 -14.225 1.00 78.44 77 PHE A O 1
ATOM 670 N N . LEU A 1 78 ? 21.154 10.904 -15.724 1.00 73.88 78 LEU A N 1
ATOM 671 C CA . LEU A 1 78 ? 22.471 10.417 -15.276 1.00 73.88 78 LEU A CA 1
ATOM 672 C C . LEU A 1 78 ? 22.733 10.585 -13.767 1.00 73.88 78 LEU A C 1
ATOM 674 O O . LEU A 1 78 ? 23.530 9.845 -13.189 1.00 73.88 78 LEU A O 1
ATOM 678 N N . THR A 1 79 ? 22.061 11.528 -13.111 1.00 77.69 79 THR A N 1
ATOM 679 C CA . THR A 1 79 ? 22.202 11.802 -11.673 1.00 77.69 79 THR A CA 1
ATOM 680 C C . THR A 1 79 ? 21.113 11.164 -10.810 1.00 77.69 79 THR A C 1
ATOM 682 O O . THR A 1 79 ? 21.239 11.166 -9.590 1.00 77.69 79 THR A O 1
ATOM 685 N N . SER A 1 80 ? 20.056 10.595 -11.402 1.00 78.00 80 SER A N 1
ATOM 686 C CA . SER A 1 80 ? 18.939 10.016 -10.653 1.00 78.00 80 SER A CA 1
ATOM 687 C C . SER A 1 80 ? 18.995 8.492 -10.649 1.00 78.00 80 SER A C 1
ATOM 689 O O . SER A 1 80 ? 19.111 7.849 -11.692 1.00 78.00 80 SER A O 1
ATOM 691 N N . LEU A 1 81 ? 18.855 7.912 -9.458 1.00 80.38 81 LEU A N 1
ATOM 692 C CA . LEU A 1 81 ? 18.676 6.473 -9.248 1.00 80.38 81 LEU A CA 1
ATOM 693 C C . LEU A 1 81 ? 17.256 6.133 -8.776 1.00 80.38 81 LEU A C 1
ATOM 695 O O . LEU A 1 81 ? 16.996 5.004 -8.377 1.00 80.38 81 LEU A O 1
ATOM 699 N N . ASN A 1 82 ? 16.316 7.080 -8.851 1.00 79.88 82 ASN A N 1
ATOM 700 C CA . ASN A 1 82 ? 14.964 6.908 -8.308 1.00 79.88 82 ASN A CA 1
ATOM 701 C C . ASN A 1 82 ? 14.198 5.754 -8.966 1.00 79.88 82 ASN A C 1
ATOM 703 O O . ASN A 1 82 ? 13.324 5.167 -8.339 1.00 79.88 82 ASN A O 1
ATOM 707 N N . ILE A 1 83 ? 14.540 5.391 -10.205 1.00 80.06 83 ILE A N 1
ATOM 708 C CA . ILE A 1 83 ? 13.941 4.235 -10.880 1.00 80.06 83 ILE A CA 1
ATOM 709 C C . ILE A 1 83 ? 14.255 2.903 -10.174 1.00 80.06 83 ILE A C 1
ATOM 711 O O . ILE A 1 83 ? 13.485 1.953 -10.287 1.00 80.06 83 ILE A O 1
ATOM 715 N N . LEU A 1 84 ? 15.341 2.836 -9.397 1.00 83.19 84 LEU A N 1
ATOM 716 C CA . LEU A 1 84 ? 15.682 1.648 -8.615 1.00 83.19 84 LEU A CA 1
ATOM 717 C C . LEU A 1 84 ? 14.746 1.438 -7.420 1.00 83.19 84 LEU A C 1
ATOM 719 O O . LEU A 1 84 ? 14.650 0.322 -6.925 1.00 83.19 84 LEU A O 1
ATOM 723 N N . ALA A 1 85 ? 13.999 2.460 -6.989 1.00 78.62 85 ALA A N 1
ATOM 724 C CA . ALA A 1 85 ? 12.976 2.303 -5.952 1.00 78.62 85 ALA A CA 1
ATOM 725 C C . ALA A 1 85 ? 11.810 1.392 -6.392 1.00 78.62 85 ALA A C 1
ATOM 727 O O . ALA A 1 85 ? 10.997 0.980 -5.568 1.00 78.62 85 ALA A O 1
ATOM 728 N N . PHE A 1 86 ? 11.723 1.073 -7.688 1.00 76.81 86 PHE A N 1
ATOM 729 C CA . PHE A 1 86 ? 10.720 0.168 -8.250 1.00 76.81 86 PHE A CA 1
ATOM 730 C C . PHE A 1 86 ? 11.236 -1.257 -8.470 1.00 76.81 86 PHE A C 1
ATOM 732 O O . PHE A 1 86 ? 10.499 -2.120 -8.957 1.00 76.81 86 PHE A O 1
ATOM 739 N N . CYS A 1 87 ? 12.498 -1.503 -8.130 1.00 79.88 87 CYS A N 1
ATOM 740 C CA . CYS A 1 87 ? 13.070 -2.834 -8.091 1.00 79.88 87 CYS A CA 1
ATOM 741 C C . CYS A 1 87 ? 12.497 -3.609 -6.901 1.00 79.88 87 CYS A C 1
ATOM 743 O O . CYS A 1 87 ? 12.407 -3.081 -5.796 1.00 79.88 87 CYS A O 1
ATOM 745 N N . ASN A 1 88 ? 12.111 -4.858 -7.145 1.00 70.00 88 ASN A N 1
ATOM 746 C CA . ASN A 1 88 ? 11.697 -5.808 -6.111 1.00 70.00 88 ASN A CA 1
ATOM 747 C C . ASN A 1 88 ? 12.778 -6.899 -5.993 1.00 70.00 88 ASN A C 1
ATOM 749 O O . ASN A 1 88 ? 13.715 -6.912 -6.792 1.00 70.00 88 ASN A O 1
ATOM 753 N N . GLU A 1 89 ? 12.635 -7.855 -5.071 1.00 60.28 89 GLU A N 1
ATOM 754 C CA . GLU A 1 89 ? 13.626 -8.922 -4.797 1.00 60.28 89 GLU A CA 1
ATOM 755 C C . GLU A 1 89 ? 13.944 -9.877 -5.978 1.00 60.28 89 GLU A C 1
ATOM 757 O O . GLU A 1 89 ? 14.717 -10.816 -5.836 1.00 60.28 89 GLU A O 1
ATOM 762 N N . GLY A 1 90 ? 13.443 -9.595 -7.183 1.00 57.47 90 GLY A N 1
ATOM 763 C CA . GLY A 1 90 ? 13.669 -10.374 -8.394 1.00 57.47 90 GLY A CA 1
ATOM 764 C C . GLY A 1 90 ? 12.639 -11.489 -8.508 1.00 57.47 90 GLY A C 1
ATOM 765 O O . GLY A 1 90 ? 12.760 -12.542 -7.896 1.00 57.47 90 GLY A O 1
ATOM 766 N N . THR A 1 91 ? 11.609 -11.283 -9.326 1.00 57.84 91 THR A N 1
ATOM 767 C CA . THR A 1 91 ? 10.589 -12.305 -9.593 1.00 57.84 91 THR A CA 1
ATOM 768 C C . THR A 1 91 ? 11.056 -13.250 -10.699 1.00 57.84 91 THR A C 1
ATOM 770 O O . THR A 1 91 ? 10.481 -13.248 -11.779 1.00 57.84 91 THR A O 1
ATOM 773 N N . GLY A 1 92 ? 12.132 -14.009 -10.446 1.00 62.06 92 GLY A N 1
ATOM 774 C CA . GLY A 1 92 ? 12.642 -15.138 -11.255 1.00 62.06 92 GLY A CA 1
ATOM 775 C C . GLY A 1 92 ? 13.144 -14.820 -12.675 1.00 62.06 92 GLY A C 1
ATOM 776 O O . GLY A 1 92 ? 14.262 -15.171 -13.040 1.00 62.06 92 GLY A O 1
ATOM 777 N N . ASP A 1 93 ? 12.346 -14.113 -13.470 1.00 71.75 93 ASP A N 1
ATOM 778 C CA . ASP A 1 93 ? 12.584 -13.808 -14.880 1.00 71.75 93 ASP A CA 1
ATOM 779 C C . ASP A 1 93 ? 13.370 -12.507 -15.095 1.00 71.75 93 ASP A C 1
ATOM 781 O O . ASP A 1 93 ? 13.854 -12.239 -16.200 1.00 71.75 93 ASP A O 1
ATOM 785 N N . THR A 1 94 ? 13.504 -11.672 -14.062 1.00 71.00 94 THR A N 1
ATOM 786 C CA . THR A 1 94 ? 14.228 -10.396 -14.114 1.00 71.00 94 THR A CA 1
ATOM 787 C C . THR A 1 94 ? 15.235 -10.291 -12.968 1.00 71.00 94 THR A C 1
ATOM 789 O O . THR A 1 94 ? 14.894 -10.648 -11.840 1.00 71.00 94 THR A O 1
ATOM 792 N N . PRO A 1 95 ? 16.453 -9.766 -13.210 1.00 73.12 95 PRO A N 1
ATOM 793 C CA . PRO A 1 95 ? 17.391 -9.457 -12.133 1.00 73.12 95 PRO A CA 1
ATOM 794 C C . PRO A 1 95 ? 16.769 -8.524 -11.085 1.00 73.12 95 PRO A C 1
ATOM 796 O O . PRO A 1 95 ? 15.954 -7.674 -11.436 1.00 73.12 95 PRO A O 1
ATOM 799 N N . SER A 1 96 ? 17.201 -8.624 -9.826 1.00 72.31 96 SER A N 1
ATOM 800 C CA . SER A 1 96 ? 16.694 -7.816 -8.699 1.00 72.31 96 SER A CA 1
ATOM 801 C C . SER A 1 96 ? 16.903 -6.305 -8.848 1.00 72.31 96 SER A C 1
ATOM 803 O O . SER A 1 96 ? 16.331 -5.525 -8.103 1.00 72.31 96 SER A O 1
ATOM 805 N N . TRP A 1 97 ? 17.709 -5.869 -9.815 1.00 75.31 97 TRP A N 1
ATOM 806 C CA . TRP A 1 97 ? 17.937 -4.461 -10.144 1.00 75.31 97 TRP A CA 1
ATOM 807 C C . TRP A 1 97 ? 17.100 -3.967 -11.334 1.00 75.31 97 TRP A C 1
ATOM 809 O O . TRP A 1 97 ? 17.231 -2.811 -11.735 1.00 75.31 97 TRP A O 1
ATOM 819 N N . VAL A 1 98 ? 16.247 -4.822 -11.909 1.00 77.94 98 VAL A N 1
ATOM 820 C CA . VAL A 1 98 ? 15.282 -4.448 -12.947 1.00 77.94 98 VAL A CA 1
ATOM 821 C C . VAL A 1 98 ? 13.904 -4.295 -12.297 1.00 77.94 98 VAL A C 1
ATOM 823 O O . VAL A 1 98 ? 13.416 -5.253 -11.694 1.00 77.94 98 VAL A O 1
ATOM 826 N N . PRO A 1 99 ? 13.240 -3.134 -12.433 1.00 75.19 99 PRO A N 1
ATOM 827 C CA . PRO A 1 99 ? 11.902 -2.942 -11.894 1.00 75.19 99 PRO A CA 1
ATOM 828 C C . PRO A 1 99 ? 10.897 -3.976 -12.405 1.00 75.19 99 PRO A C 1
ATOM 830 O O . PRO A 1 99 ? 10.763 -4.189 -13.611 1.00 75.19 99 PRO A O 1
ATOM 833 N N . GLY A 1 100 ? 10.166 -4.599 -11.483 1.00 72.44 100 GLY A N 1
ATOM 834 C CA . GLY A 1 100 ? 9.047 -5.475 -11.809 1.00 72.44 100 GLY A CA 1
ATOM 835 C C . GLY A 1 100 ? 7.768 -4.655 -11.933 1.00 72.44 100 GLY A C 1
ATOM 836 O O . GLY A 1 100 ? 7.153 -4.342 -10.919 1.00 72.44 100 GLY A O 1
ATOM 837 N N . TRP A 1 101 ? 7.373 -4.299 -13.158 1.00 72.75 101 TRP A N 1
ATOM 838 C CA . TRP A 1 101 ? 6.118 -3.565 -13.404 1.00 72.75 101 TRP A CA 1
ATOM 839 C C . TRP A 1 101 ? 4.913 -4.463 -13.674 1.00 72.75 101 TRP A C 1
ATOM 841 O O . TRP A 1 101 ? 3.783 -3.991 -13.710 1.00 72.75 101 TRP A O 1
ATOM 851 N N . ALA A 1 102 ? 5.145 -5.760 -13.862 1.00 65.56 102 ALA A N 1
ATOM 852 C CA . ALA A 1 102 ? 4.066 -6.724 -13.909 1.00 65.56 102 ALA A CA 1
ATOM 853 C C . ALA A 1 102 ? 3.556 -6.899 -12.491 1.00 65.56 102 ALA A C 1
ATOM 855 O O . ALA A 1 102 ? 4.330 -7.288 -11.612 1.00 65.56 102 ALA A O 1
ATOM 856 N N . ARG A 1 103 ? 2.256 -6.691 -12.295 1.00 59.00 103 ARG A N 1
ATOM 857 C CA . ARG A 1 103 ? 1.587 -7.275 -11.144 1.00 59.00 103 ARG A CA 1
ATOM 858 C C . ARG A 1 103 ? 1.851 -8.779 -11.185 1.00 59.00 103 ARG A C 1
ATOM 860 O O . ARG A 1 103 ? 1.612 -9.431 -12.203 1.00 59.00 103 ARG A O 1
ATOM 867 N N . THR A 1 104 ? 2.359 -9.336 -10.095 1.00 45.88 104 THR A N 1
ATOM 868 C CA . THR A 1 104 ? 2.117 -10.750 -9.815 1.00 45.88 104 THR A CA 1
ATOM 869 C C . THR A 1 104 ? 0.589 -10.887 -9.768 1.00 45.88 104 THR A C 1
ATOM 871 O O . THR A 1 104 ? -0.037 -10.030 -9.132 1.00 45.88 104 THR A O 1
ATOM 874 N N . PRO A 1 105 ? -0.038 -11.841 -10.492 1.00 39.66 105 PRO A N 1
ATOM 875 C CA . PRO A 1 105 ? -1.485 -12.040 -10.425 1.00 39.66 105 PRO A CA 1
ATOM 876 C C . PRO A 1 105 ? -1.883 -12.046 -8.958 1.00 39.66 105 PRO A C 1
ATOM 878 O O . PRO A 1 105 ? -1.193 -12.680 -8.158 1.00 39.66 105 PRO A O 1
ATOM 881 N N . ALA A 1 106 ? -2.894 -11.237 -8.631 1.00 36.72 106 ALA A N 1
ATOM 882 C CA . ALA A 1 106 ? -3.288 -10.946 -7.263 1.00 36.72 106 ALA A CA 1
ATOM 883 C C . ALA A 1 106 ? -3.195 -12.220 -6.426 1.00 36.72 106 ALA A C 1
ATOM 885 O O . ALA A 1 106 ? -3.838 -13.225 -6.740 1.00 36.72 106 ALA A O 1
ATOM 886 N N . ILE A 1 107 ? -2.351 -12.187 -5.396 1.00 34.69 107 ILE A N 1
ATOM 887 C CA . ILE A 1 107 ? -2.398 -13.218 -4.375 1.00 34.69 107 ILE A CA 1
ATOM 888 C C . ILE A 1 107 ? -3.838 -13.167 -3.868 1.00 34.69 107 ILE A C 1
ATOM 890 O O . ILE A 1 107 ? -4.351 -12.091 -3.554 1.00 34.69 107 ILE A O 1
ATOM 894 N N . LEU A 1 108 ? -4.532 -14.305 -3.882 1.00 37.16 108 LEU A N 1
ATOM 895 C CA . LEU A 1 108 ? -5.794 -14.436 -3.171 1.00 37.16 108 LEU A CA 1
ATOM 896 C C . LEU A 1 108 ? -5.455 -14.223 -1.693 1.00 37.16 108 LEU A C 1
ATOM 898 O O . LEU A 1 108 ? -5.074 -15.169 -1.010 1.00 37.16 108 LEU A O 1
ATOM 902 N N . CYS A 1 109 ? -5.486 -12.967 -1.242 1.00 45.34 109 CYS A N 1
ATOM 903 C CA . CYS A 1 109 ? -4.980 -12.610 0.076 1.00 45.34 109 CYS A CA 1
ATOM 904 C C . CYS A 1 109 ? -5.824 -13.239 1.176 1.00 45.34 109 CYS A C 1
ATOM 906 O O . CYS A 1 109 ? -5.249 -13.484 2.230 1.00 45.34 109 CYS A O 1
ATOM 908 N N . ASP A 1 110 ? -7.121 -13.499 0.902 1.00 52.69 110 ASP A N 1
ATOM 909 C CA . ASP A 1 110 ? -8.022 -14.475 1.542 1.00 52.69 110 ASP A CA 1
ATOM 910 C C . ASP A 1 110 ? -9.524 -14.105 1.321 1.00 52.69 110 ASP A C 1
ATOM 912 O O . ASP A 1 110 ? -9.850 -13.183 0.572 1.00 52.69 110 ASP A O 1
ATOM 916 N N . THR A 1 111 ? -10.465 -14.854 1.909 1.00 61.56 111 THR A N 1
ATOM 917 C CA . THR A 1 111 ? -11.916 -14.625 1.888 1.00 61.56 111 THR A CA 1
ATOM 918 C C . THR A 1 111 ? -12.330 -13.581 2.924 1.00 61.56 111 THR A C 1
ATOM 920 O O . THR A 1 111 ? -11.995 -13.705 4.101 1.00 61.56 111 THR A O 1
ATOM 923 N N . ILE A 1 112 ? -13.155 -12.616 2.515 1.00 58.50 112 ILE A N 1
ATOM 924 C CA . ILE A 1 112 ? -13.791 -11.645 3.417 1.00 58.50 112 ILE A CA 1
ATOM 925 C C . ILE A 1 112 ? -14.640 -12.386 4.458 1.00 58.50 112 ILE A C 1
ATOM 927 O O . ILE A 1 112 ? -15.538 -13.155 4.109 1.00 58.50 112 ILE A O 1
ATOM 931 N N . LYS A 1 113 ? -14.358 -12.147 5.736 1.00 70.75 113 LYS A N 1
ATOM 932 C CA . LYS A 1 113 ? -15.085 -12.694 6.884 1.00 70.75 113 LYS A CA 1
ATOM 933 C C . LYS A 1 113 ? -16.155 -11.721 7.366 1.00 70.75 113 LYS A C 1
ATOM 935 O O . LYS A 1 113 ? -17.285 -12.129 7.615 1.00 70.75 113 LYS A O 1
ATOM 940 N N . THR A 1 114 ? -15.813 -10.441 7.471 1.00 69.69 114 THR A N 1
ATOM 941 C CA . THR A 1 114 ? -16.727 -9.384 7.917 1.00 69.69 114 THR A CA 1
ATOM 942 C C . THR A 1 114 ? -16.533 -8.127 7.077 1.00 69.69 114 THR A C 1
ATOM 944 O O . THR A 1 114 ? -15.448 -7.875 6.556 1.00 69.69 114 THR A O 1
ATOM 947 N N . LYS A 1 115 ? -17.609 -7.351 6.915 1.00 73.75 115 LYS A N 1
ATOM 948 C CA . LYS A 1 115 ? -17.597 -6.030 6.280 1.00 73.75 115 LYS A CA 1
ATOM 949 C C . LYS A 1 115 ? -18.398 -5.068 7.151 1.00 73.75 115 LYS A C 1
ATOM 951 O O . LYS A 1 115 ? -19.549 -5.368 7.466 1.00 73.75 115 LYS A O 1
ATOM 956 N N . SER A 1 116 ? -17.823 -3.929 7.530 1.00 74.31 116 SER A N 1
ATOM 957 C CA . SER A 1 116 ? -18.573 -2.903 8.263 1.00 74.31 116 SER A CA 1
ATOM 958 C C . SER A 1 116 ? -19.490 -2.106 7.329 1.00 74.31 116 SER A C 1
ATOM 960 O O . SER A 1 116 ? -19.218 -1.943 6.136 1.00 74.31 116 SER A O 1
ATOM 962 N N . THR A 1 117 ? -20.585 -1.571 7.868 1.00 75.56 117 THR A N 1
ATOM 963 C CA . THR A 1 117 ? -21.424 -0.602 7.152 1.00 75.56 117 THR A CA 1
ATOM 964 C C . THR A 1 117 ? -20.663 0.702 6.938 1.00 75.56 117 THR A C 1
ATOM 966 O O . THR A 1 117 ? -19.912 1.124 7.821 1.00 75.56 117 THR A O 1
ATOM 969 N N . LEU A 1 118 ? -20.872 1.341 5.781 1.00 69.31 118 LEU A N 1
ATOM 970 C CA . LEU A 1 118 ? -20.297 2.654 5.506 1.00 69.31 118 LEU A CA 1
ATOM 971 C C . LEU A 1 118 ? -20.815 3.657 6.536 1.00 69.31 118 LEU A C 1
ATOM 973 O O . LEU A 1 118 ? -22.030 3.735 6.754 1.00 69.31 118 LEU A O 1
ATOM 977 N N . PRO A 1 119 ? -19.921 4.407 7.176 1.00 65.81 119 PRO A N 1
ATOM 978 C CA . PRO A 1 119 ? -20.333 5.278 8.249 1.00 65.81 119 PRO A CA 1
ATOM 979 C C . PRO A 1 119 ? -20.804 6.634 7.586 1.00 65.81 119 PRO A C 1
ATOM 981 O O . PRO A 1 119 ? -20.315 6.987 6.510 1.00 65.81 119 PRO A O 1
ATOM 984 N N . PRO A 1 120 ? -21.817 7.380 8.117 1.00 73.00 120 PRO A N 1
ATOM 985 C CA . PRO A 1 120 ? -22.184 8.740 7.665 1.00 73.00 120 PRO A CA 1
ATOM 986 C C . PRO A 1 120 ? -21.027 9.742 7.381 1.00 73.00 120 PRO A C 1
ATOM 988 O O . PRO A 1 120 ? -19.958 9.694 7.968 1.00 73.00 120 PRO A O 1
ATOM 991 N N . PRO A 1 121 ? -21.238 10.762 6.529 1.00 69.94 121 PRO A N 1
ATOM 992 C CA . PRO A 1 121 ? -20.155 11.586 5.971 1.00 69.94 121 PRO A CA 1
ATOM 993 C C . PRO A 1 121 ? -19.482 12.598 6.928 1.00 69.94 121 PRO A C 1
ATOM 995 O O . PRO A 1 121 ? -18.623 13.366 6.489 1.00 69.94 121 PRO A O 1
ATOM 998 N N . ARG A 1 122 ? -19.874 12.685 8.208 1.00 77.25 122 ARG A N 1
ATOM 999 C CA . ARG A 1 122 ? -19.280 13.625 9.180 1.00 77.25 122 ARG A CA 1
ATOM 1000 C C . ARG A 1 122 ? -19.224 13.022 10.580 1.00 77.25 122 ARG A C 1
ATOM 1002 O O . ARG A 1 122 ? -20.251 12.583 11.079 1.00 77.25 122 ARG A O 1
ATOM 1009 N N . TYR A 1 123 ? -18.046 13.129 11.201 1.00 79.56 123 TYR A N 1
ATOM 1010 C CA . TYR A 1 123 ? -17.770 12.688 12.571 1.00 79.56 123 TYR A CA 1
ATOM 1011 C C . TYR A 1 123 ? -16.990 13.700 13.390 1.00 79.56 123 TYR A C 1
ATOM 1013 O O . TYR A 1 123 ? -16.119 14.413 12.857 1.00 79.56 123 TYR A O 1
ATOM 1021 N N . SER A 1 124 ? -17.238 13.680 14.696 1.00 85.75 124 SER A N 1
ATOM 1022 C CA . SER A 1 124 ? -16.297 14.134 15.711 1.00 85.75 124 SER A CA 1
ATOM 1023 C C . SER A 1 124 ? -15.084 13.192 15.800 1.00 85.75 124 SER A C 1
ATOM 1025 O O . SER A 1 124 ? -15.025 12.116 15.190 1.00 85.75 124 SER A O 1
ATOM 1027 N N . HIS A 1 125 ? -14.064 13.626 16.533 1.00 77.62 125 HIS A N 1
ATOM 1028 C CA . HIS A 1 125 ? -12.882 12.811 16.794 1.00 77.62 125 HIS A CA 1
ATOM 1029 C C . HIS A 1 125 ? -13.242 11.561 17.618 1.00 77.62 125 HIS A C 1
ATOM 1031 O O . HIS A 1 125 ? -12.855 10.447 17.273 1.00 77.62 125 HIS A O 1
ATOM 1037 N N . GLU A 1 126 ? -14.072 11.744 18.640 1.00 84.75 126 GLU A N 1
ATOM 1038 C CA . GLU A 1 126 ? -14.557 10.710 19.554 1.00 84.75 126 GLU A CA 1
ATOM 1039 C C . GLU A 1 126 ? -15.419 9.672 18.825 1.00 84.75 126 GLU A C 1
ATOM 1041 O O . GLU A 1 126 ? -15.264 8.471 19.043 1.00 84.75 126 GLU A O 1
ATOM 1046 N N . GLU A 1 127 ? -16.281 10.116 17.906 1.00 83.56 127 GLU A N 1
ATOM 1047 C CA . GLU A 1 127 ? -17.088 9.220 17.071 1.00 83.56 127 GLU A CA 1
ATOM 1048 C C . GLU A 1 127 ? -16.212 8.371 16.143 1.00 83.56 127 GLU A C 1
ATOM 1050 O O . GLU A 1 127 ? -16.449 7.173 15.995 1.00 83.56 127 GLU A O 1
ATOM 1055 N N . SER A 1 128 ? -15.158 8.964 15.572 1.00 79.00 128 SER A N 1
ATOM 1056 C CA . SER A 1 128 ? -14.204 8.235 14.726 1.00 79.00 128 SER A CA 1
ATOM 1057 C C . SER A 1 128 ? -13.482 7.148 15.527 1.00 79.00 128 SER A C 1
ATOM 1059 O O . SER A 1 128 ? -13.401 6.007 15.080 1.00 79.00 128 SER A O 1
ATOM 1061 N N . ILE A 1 129 ? -13.010 7.473 16.736 1.00 82.12 129 ILE A N 1
ATOM 1062 C CA . ILE A 1 129 ? -12.373 6.503 17.643 1.00 82.12 129 ILE A CA 1
ATOM 1063 C C . ILE A 1 129 ? -13.349 5.386 18.018 1.00 82.12 129 ILE A C 1
ATOM 1065 O O . ILE A 1 129 ? -12.978 4.214 17.992 1.00 82.12 129 ILE A O 1
ATOM 1069 N N . SER A 1 130 ? -14.600 5.733 18.332 1.00 83.81 130 SER A N 1
ATOM 1070 C CA . SER A 1 130 ? -15.644 4.760 18.660 1.00 83.81 130 SER A CA 1
ATOM 1071 C C . SER A 1 130 ? -15.876 3.770 17.513 1.00 83.81 130 SER A C 1
ATOM 1073 O O . SER A 1 130 ? -15.895 2.563 17.741 1.00 83.81 130 SER A O 1
ATOM 1075 N N . ILE A 1 131 ? -15.947 4.252 16.267 1.00 83.44 131 ILE A N 1
ATOM 1076 C CA . ILE A 1 131 ? -16.084 3.399 15.077 1.00 83.44 131 ILE A CA 1
ATOM 1077 C C . ILE A 1 131 ? -14.876 2.468 14.927 1.00 83.44 131 ILE A C 1
ATOM 1079 O O . ILE A 1 131 ? -15.065 1.259 14.810 1.00 83.44 131 ILE A O 1
ATOM 1083 N N . ILE A 1 132 ? -13.645 2.989 14.995 1.00 82.06 132 ILE A N 1
ATOM 1084 C CA . ILE A 1 132 ? -12.429 2.162 14.871 1.00 82.06 132 ILE A CA 1
ATOM 1085 C C . ILE A 1 132 ? -12.395 1.086 15.958 1.00 82.06 132 ILE A C 1
ATOM 1087 O O . ILE A 1 132 ? -12.041 -0.053 15.672 1.00 82.06 132 ILE A O 1
ATOM 1091 N N . ARG A 1 133 ? -12.805 1.410 17.191 1.00 85.31 133 ARG A N 1
ATOM 1092 C CA . ARG A 1 133 ? -12.893 0.441 18.295 1.00 85.31 133 ARG A CA 1
ATOM 1093 C C . ARG A 1 133 ? -13.800 -0.740 17.968 1.00 85.31 133 ARG A C 1
ATOM 1095 O O . ARG A 1 133 ? -13.477 -1.859 18.352 1.00 85.31 133 ARG A O 1
ATOM 1102 N N . THR A 1 134 ? -14.884 -0.523 17.219 1.00 83.12 134 THR A N 1
ATOM 1103 C CA . THR A 1 134 ? -15.746 -1.626 16.752 1.00 83.12 134 THR A CA 1
ATOM 1104 C C . THR A 1 134 ? -15.091 -2.509 15.689 1.00 83.12 134 THR A C 1
ATOM 1106 O O . THR A 1 134 ? -15.546 -3.628 15.469 1.00 83.12 134 THR A O 1
ATOM 1109 N N . TRP A 1 135 ? -14.033 -2.027 15.033 1.00 80.69 135 TRP A N 1
ATOM 1110 C CA . TRP A 1 135 ? -13.274 -2.765 14.019 1.00 80.69 135 TRP A CA 1
ATOM 1111 C C . TRP A 1 135 ? -12.077 -3.519 14.600 1.00 80.69 135 TRP A C 1
ATOM 1113 O O . TRP A 1 135 ? -11.457 -4.301 13.885 1.00 80.69 135 TRP A O 1
ATOM 1123 N N . VAL A 1 136 ? -11.727 -3.290 15.872 1.00 84.12 136 VAL A N 1
ATOM 1124 C CA . VAL A 1 136 ? -10.580 -3.947 16.508 1.00 84.12 136 VAL A CA 1
ATOM 1125 C C . VAL A 1 136 ? -10.857 -5.455 16.615 1.00 84.12 136 VAL A C 1
ATOM 1127 O O . VAL A 1 136 ? -11.779 -5.862 17.326 1.00 84.12 136 VAL A O 1
ATOM 1130 N N . PRO A 1 137 ? -10.069 -6.303 15.937 1.00 78.44 137 PRO A N 1
ATOM 1131 C CA . PRO A 1 137 ? -10.252 -7.745 15.960 1.00 78.44 137 PRO A CA 1
ATOM 1132 C C . PRO A 1 137 ? -9.824 -8.321 17.313 1.00 78.44 137 PRO A C 1
ATOM 1134 O O . PRO A 1 137 ? -8.948 -7.792 18.007 1.00 78.44 137 PRO A O 1
ATOM 1137 N N . GLN A 1 138 ? -10.418 -9.456 17.681 1.00 81.88 138 GLN A N 1
ATOM 1138 C CA . GLN A 1 138 ? -9.977 -10.204 18.856 1.00 81.88 138 GLN A CA 1
ATOM 1139 C C . GLN A 1 138 ? -8.528 -10.666 18.648 1.00 81.88 138 GLN A C 1
ATOM 1141 O O . GLN A 1 138 ? -8.184 -11.154 17.574 1.00 81.88 138 GLN A O 1
ATOM 1146 N N . ASN A 1 139 ? -7.690 -10.536 19.682 1.00 82.94 139 ASN A N 1
ATOM 1147 C CA . ASN A 1 139 ? -6.267 -10.908 19.665 1.00 82.94 139 ASN A CA 1
ATOM 1148 C C . ASN A 1 139 ? -5.358 -10.025 18.790 1.00 82.94 139 ASN A C 1
ATOM 1150 O O . ASN A 1 139 ? -4.256 -10.451 18.453 1.00 82.94 139 ASN A O 1
ATOM 1154 N N . LEU A 1 140 ? -5.760 -8.791 18.447 1.00 84.56 140 LEU A N 1
ATOM 1155 C CA . LEU A 1 140 ? -4.936 -7.887 17.625 1.00 84.56 140 LEU A CA 1
ATOM 1156 C C . LEU A 1 140 ? -3.491 -7.731 18.145 1.00 84.56 140 LEU A C 1
ATOM 1158 O O . LEU A 1 140 ? -2.550 -7.671 17.356 1.00 84.56 140 LEU A O 1
ATOM 1162 N N . GLU A 1 141 ? -3.316 -7.677 19.468 1.00 84.31 141 GLU A N 1
ATOM 1163 C CA . GLU A 1 141 ? -2.007 -7.504 20.111 1.00 84.31 141 GLU A CA 1
ATOM 1164 C C . GLU A 1 141 ? -1.121 -8.755 20.061 1.00 84.31 141 GLU A C 1
ATOM 1166 O O . GLU A 1 141 ? 0.103 -8.640 20.106 1.00 84.31 141 GLU A O 1
ATOM 1171 N N . THR A 1 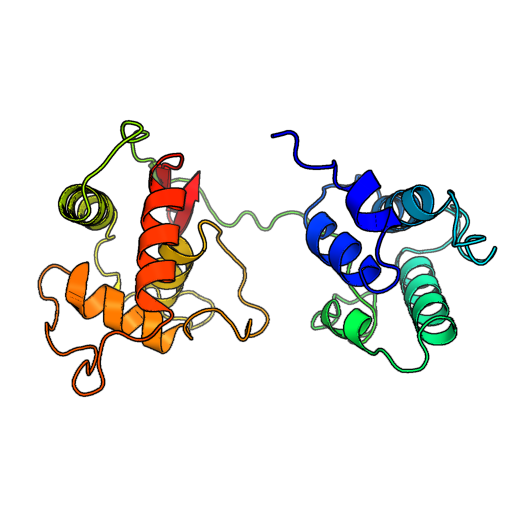142 ? -1.722 -9.943 19.977 1.00 84.75 142 THR A N 1
ATOM 1172 C CA . THR A 1 142 ? -1.018 -11.230 20.077 1.00 84.75 142 THR A CA 1
ATOM 1173 C C . THR A 1 142 ? -0.907 -11.960 18.740 1.00 84.75 142 THR A C 1
ATOM 1175 O O . THR A 1 142 ? -0.084 -12.865 18.610 1.00 84.75 142 THR A O 1
ATOM 1178 N N . LEU A 1 143 ? -1.691 -11.570 17.729 1.00 78.69 143 LEU A N 1
ATOM 1179 C CA . LEU A 1 143 ? -1.675 -12.193 16.409 1.00 78.69 143 LEU A CA 1
ATOM 1180 C C . LEU A 1 143 ? -0.425 -11.775 15.616 1.00 78.69 143 LEU A C 1
ATOM 1182 O O . LEU A 1 143 ? -0.141 -10.585 15.430 1.00 78.69 143 LEU A O 1
ATOM 1186 N N . ILE A 1 144 ? 0.286 -12.762 15.078 1.00 74.44 144 ILE A N 1
ATOM 1187 C CA . ILE A 1 144 ? 1.432 -12.585 14.181 1.00 74.44 144 ILE A CA 1
ATOM 1188 C C . ILE A 1 144 ? 1.055 -13.155 12.813 1.00 74.44 144 ILE A C 1
ATOM 1190 O O . ILE A 1 144 ? 0.561 -14.279 12.727 1.00 74.44 144 ILE A O 1
ATOM 1194 N N . TYR A 1 145 ? 1.281 -12.393 11.744 1.00 63.16 145 TYR A N 1
ATOM 1195 C CA . TYR A 1 145 ? 1.050 -12.875 10.383 1.00 63.16 145 TYR A CA 1
ATOM 1196 C C . TYR A 1 145 ? 2.012 -14.011 10.016 1.00 63.16 145 TYR A C 1
ATOM 1198 O O . TYR A 1 145 ? 3.112 -14.085 10.566 1.00 63.16 145 TYR A O 1
ATOM 1206 N N . PRO A 1 146 ? 1.690 -14.830 8.997 1.00 56.53 146 PRO A N 1
ATOM 1207 C CA . PRO A 1 146 ? 2.636 -15.799 8.436 1.00 56.53 146 PRO A CA 1
ATOM 1208 C C . PRO A 1 146 ? 3.980 -15.185 8.002 1.00 56.53 146 PRO A C 1
ATOM 1210 O O . PRO A 1 146 ? 4.995 -15.871 7.977 1.00 56.53 146 PRO A O 1
ATOM 1213 N N . THR A 1 147 ? 4.005 -13.883 7.699 1.00 55.19 147 THR A N 1
ATOM 1214 C CA . THR A 1 147 ? 5.216 -13.111 7.371 1.00 55.19 147 THR A CA 1
ATOM 1215 C C . THR A 1 147 ? 6.075 -12.748 8.591 1.00 55.19 147 THR A C 1
ATOM 1217 O O . THR A 1 147 ? 7.119 -12.120 8.436 1.00 55.19 147 THR A O 1
ATOM 1220 N N . GLY A 1 148 ? 5.645 -13.094 9.809 1.00 67.62 148 GLY A N 1
ATOM 1221 C CA . GLY A 1 148 ? 6.308 -12.745 11.069 1.00 67.62 148 GLY A CA 1
ATOM 1222 C C . GLY A 1 148 ? 6.011 -11.330 11.578 1.00 67.62 148 GLY A C 1
ATOM 1223 O O . GLY A 1 148 ? 6.514 -10.940 12.629 1.00 67.62 148 GLY A O 1
ATOM 1224 N N . GLN A 1 149 ? 5.202 -10.547 10.858 1.00 68.12 149 GLN A N 1
ATOM 1225 C CA . GLN A 1 149 ? 4.850 -9.179 11.246 1.00 68.12 149 GLN A CA 1
ATOM 1226 C C . GLN A 1 149 ? 3.716 -9.143 12.281 1.00 68.12 149 GLN A C 1
ATOM 1228 O O . GLN A 1 149 ? 2.829 -9.998 12.282 1.00 68.12 149 GLN A O 1
ATOM 1233 N N . SER A 1 150 ? 3.729 -8.128 13.150 1.00 81.75 150 SER A N 1
ATOM 1234 C CA . SER A 1 150 ? 2.675 -7.921 14.148 1.00 81.75 150 SER A CA 1
ATOM 1235 C C . SER A 1 150 ? 1.379 -7.451 13.492 1.00 81.75 150 SER A C 1
ATOM 1237 O O . SER A 1 150 ? 1.375 -6.498 12.712 1.00 81.75 150 SER A O 1
ATOM 1239 N N . SER A 1 151 ? 0.261 -8.068 13.870 1.00 80.06 151 SER A N 1
ATOM 1240 C CA . SER A 1 151 ? -1.059 -7.675 13.359 1.00 80.06 151 SER A CA 1
ATOM 1241 C C . SER A 1 151 ? -1.465 -6.274 13.780 1.00 80.06 151 SER A C 1
ATOM 1243 O O . SER A 1 151 ? -2.089 -5.554 13.001 1.00 80.06 151 SER A O 1
ATOM 1245 N N . LEU A 1 152 ? -1.044 -5.863 14.977 1.00 84.31 152 LEU A N 1
ATOM 1246 C CA . LEU A 1 152 ? -1.217 -4.508 15.476 1.00 84.31 152 LEU A CA 1
ATOM 1247 C C . LEU A 1 152 ? -0.512 -3.474 14.586 1.00 84.31 152 LEU A C 1
ATOM 1249 O O . LEU A 1 152 ? -1.107 -2.443 14.285 1.00 84.31 152 LEU A O 1
ATOM 1253 N N . ASP A 1 153 ? 0.706 -3.756 14.114 1.00 77.88 153 ASP A N 1
ATOM 1254 C CA . ASP A 1 153 ? 1.458 -2.835 13.246 1.00 77.88 153 ASP A CA 1
ATOM 1255 C C . ASP A 1 153 ? 0.782 -2.671 11.874 1.00 77.88 153 ASP A C 1
ATOM 1257 O O . ASP A 1 153 ? 0.691 -1.560 11.339 1.00 77.88 153 ASP A O 1
ATOM 1261 N N . SER A 1 154 ? 0.266 -3.762 11.302 1.00 76.50 154 SER A N 1
ATOM 1262 C CA . SER A 1 154 ? -0.453 -3.710 10.025 1.00 76.50 154 SER A CA 1
ATOM 1263 C C . SER A 1 154 ? -1.811 -3.024 10.156 1.00 76.50 154 SER A C 1
ATOM 1265 O O . SER A 1 154 ? -2.157 -2.213 9.301 1.00 76.50 154 SER A O 1
ATOM 1267 N N . PHE A 1 155 ? -2.561 -3.291 11.230 1.00 81.12 155 PHE A N 1
ATOM 1268 C CA . PHE A 1 155 ? -3.823 -2.599 11.508 1.00 81.12 155 PHE A CA 1
ATOM 1269 C C . PHE A 1 155 ? -3.591 -1.100 11.739 1.00 81.12 155 PHE A C 1
ATOM 1271 O O . PHE A 1 155 ? -4.316 -0.272 11.189 1.00 81.12 155 PHE A O 1
ATOM 1278 N N . ALA A 1 156 ? -2.532 -0.739 12.474 1.00 81.31 156 ALA A N 1
ATOM 1279 C CA . ALA A 1 156 ? -2.112 0.649 12.640 1.00 81.31 156 ALA A CA 1
ATOM 1280 C C . ALA A 1 156 ? -1.858 1.315 11.284 1.00 81.31 156 ALA A C 1
ATOM 1282 O O . ALA A 1 156 ? -2.433 2.357 10.980 1.00 81.31 156 ALA A O 1
ATOM 1283 N N . SER A 1 157 ? -1.054 0.672 10.439 1.00 75.00 157 SER A N 1
ATOM 1284 C CA . SER A 1 157 ? -0.713 1.178 9.107 1.00 75.00 157 SER A CA 1
ATOM 1285 C C . SER A 1 157 ? -1.952 1.344 8.220 1.00 75.00 157 SER A C 1
ATOM 1287 O O . SER A 1 157 ? -2.107 2.376 7.568 1.00 75.00 157 SER A O 1
ATOM 1289 N N . LEU A 1 158 ? -2.870 0.375 8.242 1.00 78.38 158 LEU A N 1
ATOM 1290 C CA . LEU A 1 158 ? -4.104 0.411 7.460 1.00 78.38 158 LEU A CA 1
ATOM 1291 C C . LEU A 1 158 ? -4.959 1.638 7.787 1.00 78.38 158 LEU A C 1
ATOM 1293 O O . LEU A 1 158 ? -5.370 2.362 6.884 1.00 78.38 158 LEU A O 1
ATOM 1297 N N . ILE A 1 159 ? -5.224 1.888 9.070 1.00 79.69 159 ILE A N 1
ATOM 1298 C CA . ILE A 1 159 ? -6.090 2.994 9.497 1.00 79.69 159 ILE A CA 1
ATOM 1299 C C . ILE A 1 159 ? -5.478 4.352 9.110 1.00 79.69 159 ILE A C 1
ATOM 1301 O O . ILE A 1 159 ? -6.182 5.272 8.684 1.00 79.69 159 ILE A O 1
ATOM 1305 N N . VAL A 1 160 ? -4.152 4.469 9.194 1.00 74.38 160 VAL A N 1
ATOM 1306 C CA . VAL A 1 160 ? -3.421 5.708 8.891 1.00 74.38 160 VAL A CA 1
ATOM 1307 C C . VAL A 1 160 ? -3.327 5.973 7.400 1.00 74.38 160 VAL A C 1
ATOM 1309 O O . VAL A 1 160 ? -3.453 7.120 6.967 1.00 74.38 160 VAL A O 1
ATOM 1312 N N . HIS A 1 161 ? -3.070 4.935 6.612 1.00 72.75 161 HIS A N 1
ATOM 1313 C CA . HIS A 1 161 ? -2.780 5.084 5.190 1.00 72.75 161 HIS A CA 1
ATOM 1314 C C . HIS A 1 161 ? -4.019 4.900 4.315 1.00 72.75 161 HIS A C 1
ATOM 1316 O O . HIS A 1 161 ? -4.061 5.463 3.227 1.00 72.75 161 HIS A O 1
ATOM 1322 N N . GLY A 1 162 ? -5.047 4.206 4.809 1.00 65.19 162 GLY A N 1
ATOM 1323 C CA . GLY A 1 162 ? -6.270 3.911 4.059 1.00 65.19 162 GLY A CA 1
ATOM 1324 C C . GLY A 1 162 ? -6.081 2.820 3.004 1.00 65.19 162 GLY A C 1
ATOM 1325 O O . GLY A 1 162 ? -6.982 2.585 2.209 1.00 65.19 162 GLY A O 1
ATOM 1326 N N . GLU A 1 163 ? -4.924 2.159 2.990 1.00 63.31 163 GLU A N 1
ATOM 1327 C CA . GLU A 1 163 ? -4.547 1.133 2.021 1.00 63.31 163 GLU A CA 1
ATOM 1328 C C . GLU A 1 163 ? -3.824 -0.009 2.752 1.00 63.31 163 GLU A C 1
ATOM 1330 O O . GLU A 1 163 ? -3.013 0.243 3.650 1.00 63.31 163 GLU A O 1
ATOM 1335 N N . ILE A 1 164 ? -4.075 -1.266 2.355 1.00 56.75 164 ILE A N 1
ATOM 1336 C CA . ILE A 1 164 ? -3.116 -2.343 2.633 1.00 56.75 164 ILE A CA 1
ATOM 1337 C C . ILE A 1 164 ? -1.960 -2.147 1.663 1.00 56.75 164 ILE A C 1
ATOM 1339 O O . ILE A 1 164 ? -2.085 -2.427 0.472 1.00 56.75 164 ILE A O 1
ATOM 1343 N N . SER A 1 165 ? -0.815 -1.715 2.172 1.00 50.50 165 SER A N 1
ATOM 1344 C CA . SER A 1 165 ? 0.439 -1.857 1.442 1.00 50.50 165 SER A CA 1
ATOM 1345 C C . SER A 1 165 ? 1.105 -3.148 1.915 1.00 50.50 165 SER A C 1
ATOM 1347 O O . SER A 1 165 ? 1.387 -3.271 3.108 1.00 50.50 165 SER A O 1
ATOM 1349 N N . GLU A 1 166 ? 1.410 -4.081 1.008 1.00 46.38 166 GLU A N 1
ATOM 1350 C CA . GLU A 1 166 ? 2.500 -5.030 1.255 1.00 46.38 166 GLU A CA 1
ATOM 1351 C C . GLU A 1 166 ? 3.760 -4.196 1.489 1.00 46.38 166 GLU A C 1
ATOM 1353 O O . GLU A 1 166 ? 4.261 -3.531 0.579 1.00 46.38 166 GLU A O 1
ATOM 1358 N N . THR A 1 167 ? 4.202 -4.123 2.742 1.00 41.38 167 THR A N 1
ATOM 1359 C CA . THR A 1 167 ? 5.175 -3.126 3.173 1.00 41.38 167 THR A CA 1
ATOM 1360 C C . THR A 1 167 ? 6.542 -3.417 2.564 1.00 41.38 167 THR A C 1
ATOM 1362 O O . THR A 1 167 ? 7.322 -4.198 3.101 1.00 41.38 167 THR A O 1
ATOM 1365 N N . TRP A 1 168 ? 6.864 -2.720 1.477 1.00 38.22 168 TRP A N 1
ATOM 1366 C CA . TRP A 1 168 ? 8.228 -2.567 0.990 1.00 38.22 168 TRP A CA 1
ATOM 1367 C C . TRP A 1 168 ? 8.596 -1.077 0.998 1.00 38.22 168 TRP A C 1
ATOM 1369 O O . TRP A 1 168 ? 8.133 -0.293 0.176 1.00 38.22 168 TRP A O 1
ATOM 1379 N N . LEU A 1 169 ? 9.478 -0.739 1.947 1.00 35.94 169 LEU A N 1
ATOM 1380 C CA . LEU A 1 169 ? 10.213 0.520 2.151 1.00 35.94 169 LEU A CA 1
ATOM 1381 C C . LEU A 1 169 ? 9.504 1.745 2.771 1.00 35.94 169 LEU A C 1
ATOM 1383 O O . LEU A 1 169 ? 8.374 2.118 2.480 1.00 35.94 169 LEU A O 1
ATOM 1387 N N . LYS A 1 170 ? 10.286 2.385 3.656 1.00 41.22 170 LYS A N 1
ATOM 1388 C CA . LYS A 1 170 ? 9.983 3.532 4.521 1.00 41.22 170 LYS A CA 1
ATOM 1389 C C . LYS A 1 170 ? 9.720 4.804 3.706 1.00 41.22 170 LYS A C 1
ATOM 1391 O O . LYS A 1 170 ? 10.640 5.334 3.086 1.00 41.22 170 LYS A O 1
ATOM 1396 N N . LEU A 1 171 ? 8.510 5.355 3.790 1.00 42.25 171 LEU A N 1
ATOM 1397 C CA . LEU A 1 171 ? 8.248 6.732 3.365 1.00 42.25 171 LEU A CA 1
ATOM 1398 C C . LEU A 1 171 ? 8.632 7.701 4.503 1.00 42.25 171 LEU A C 1
ATOM 1400 O O . LEU A 1 171 ? 8.143 7.542 5.619 1.00 42.25 171 LEU A O 1
ATOM 1404 N N . PRO A 1 172 ? 9.480 8.717 4.257 1.00 45.00 172 PRO A N 1
ATOM 1405 C CA . PRO A 1 172 ? 10.086 9.544 5.310 1.00 45.00 172 PRO A CA 1
ATOM 1406 C C . PRO A 1 172 ? 9.136 10.549 5.985 1.00 45.00 172 PRO A C 1
ATOM 1408 O O . PRO A 1 172 ? 9.544 11.241 6.909 1.00 45.00 172 PRO A O 1
ATOM 1411 N N . PHE A 1 173 ? 7.890 10.669 5.522 1.00 56.28 173 PHE A N 1
ATOM 1412 C CA . PHE A 1 173 ? 6.909 11.645 6.018 1.00 56.28 173 PHE A CA 1
ATOM 1413 C C . PHE A 1 173 ? 5.715 11.008 6.742 1.00 56.28 173 PHE A C 1
ATOM 1415 O O . PHE A 1 173 ? 4.788 11.717 7.135 1.00 56.28 173 PHE A O 1
ATOM 1422 N N . LEU A 1 174 ? 5.716 9.683 6.890 1.00 57.62 174 LEU A N 1
ATOM 1423 C CA . LEU A 1 174 ? 4.715 8.942 7.649 1.00 57.62 174 LEU A CA 1
ATOM 1424 C C . LEU A 1 174 ? 5.345 8.480 8.968 1.00 57.62 174 LEU A C 1
ATOM 1426 O O . LEU A 1 174 ? 6.546 8.190 8.981 1.00 57.62 174 LEU A O 1
ATOM 1430 N N . PRO A 1 175 ? 4.583 8.434 10.078 1.00 61.53 175 PRO A N 1
ATOM 1431 C CA . PRO A 1 175 ? 5.114 7.898 11.321 1.00 61.53 175 PRO A CA 1
ATOM 1432 C C . PRO A 1 175 ? 5.602 6.466 11.067 1.00 61.53 175 PRO A C 1
ATOM 1434 O O . PRO A 1 175 ? 4.888 5.689 10.424 1.00 61.53 175 PRO A O 1
ATOM 1437 N N . PRO A 1 176 ? 6.805 6.096 11.541 1.00 66.69 176 PRO A N 1
ATOM 1438 C CA . PRO A 1 176 ? 7.241 4.710 11.526 1.00 66.69 176 PRO A CA 1
ATOM 1439 C C . PRO A 1 176 ? 6.164 3.813 12.155 1.00 66.69 176 PRO A C 1
ATOM 1441 O O . PRO A 1 176 ? 5.498 4.260 13.095 1.00 66.69 176 PRO A O 1
ATOM 1444 N N . PRO A 1 177 ? 6.015 2.551 11.715 1.00 66.31 177 PRO A N 1
ATOM 1445 C CA . PRO A 1 177 ? 5.012 1.633 12.261 1.00 66.31 177 PRO A CA 1
ATOM 1446 C C . PRO A 1 177 ? 5.022 1.567 13.793 1.00 66.31 177 PRO A C 1
ATOM 1448 O O . PRO A 1 177 ? 3.972 1.564 14.425 1.00 66.31 177 PRO A O 1
ATOM 1451 N N . GLN A 1 178 ? 6.210 1.646 14.398 1.00 73.75 178 GLN A N 1
ATOM 1452 C CA . GLN A 1 178 ? 6.386 1.677 15.848 1.00 73.75 178 GLN A CA 1
ATOM 1453 C C . GLN A 1 178 ? 5.699 2.887 16.500 1.00 73.75 178 GLN A C 1
ATOM 1455 O O . GLN A 1 178 ? 5.091 2.740 17.549 1.00 73.75 178 GLN A O 1
ATOM 1460 N N . GLN A 1 179 ? 5.751 4.071 15.885 1.00 75.75 179 GLN A N 1
ATOM 1461 C CA . GLN A 1 179 ? 5.074 5.268 16.401 1.00 75.75 179 GLN A CA 1
ATOM 1462 C C . GLN A 1 179 ? 3.560 5.215 16.168 1.00 75.75 179 GLN A C 1
ATOM 1464 O O . GLN A 1 179 ? 2.794 5.628 17.035 1.00 75.75 179 GLN A O 1
ATOM 1469 N N . ALA A 1 180 ? 3.117 4.669 15.030 1.00 74.69 180 ALA A N 1
ATOM 1470 C CA . ALA A 1 180 ? 1.694 4.442 14.774 1.00 74.69 180 ALA A CA 1
ATOM 1471 C C . ALA A 1 180 ? 1.091 3.452 15.789 1.00 74.69 180 ALA A C 1
ATOM 1473 O O . ALA A 1 180 ? -0.011 3.672 16.293 1.00 74.69 180 ALA A O 1
ATOM 1474 N N . LYS A 1 181 ? 1.844 2.406 16.155 1.00 79.50 181 LYS A N 1
ATOM 1475 C CA . LYS A 1 181 ? 1.476 1.451 17.205 1.00 79.50 181 LYS A CA 1
ATOM 1476 C C . LYS A 1 181 ? 1.260 2.123 18.559 1.00 79.50 181 LYS A C 1
ATOM 1478 O O . LYS A 1 181 ? 0.266 1.821 19.211 1.00 79.50 181 LYS A O 1
ATOM 1483 N N . LEU A 1 182 ? 2.133 3.046 18.963 1.00 81.69 182 LEU A N 1
ATOM 1484 C CA . LEU A 1 182 ? 1.975 3.764 20.233 1.00 81.69 182 LEU A CA 1
ATOM 1485 C C . LEU A 1 182 ? 0.677 4.593 20.265 1.00 81.69 182 LEU A C 1
ATOM 1487 O O . LEU A 1 182 ? 0.010 4.634 21.295 1.00 81.69 182 LEU A O 1
ATOM 1491 N N . ILE A 1 183 ? 0.252 5.179 19.135 1.00 79.31 183 ILE A N 1
ATOM 1492 C CA . ILE A 1 183 ? -1.061 5.851 19.053 1.00 79.31 183 ILE A CA 1
ATOM 1493 C C . ILE A 1 183 ? -2.203 4.855 19.193 1.00 79.31 183 ILE A C 1
ATOM 1495 O O . ILE A 1 183 ? -3.149 5.112 19.935 1.00 79.31 183 ILE A O 1
ATOM 1499 N N . MET A 1 184 ? -2.130 3.727 18.484 1.00 79.56 184 MET A N 1
ATOM 1500 C CA . MET A 1 184 ? -3.158 2.691 18.581 1.00 79.56 184 MET A CA 1
ATOM 1501 C C . MET A 1 184 ? -3.309 2.200 20.018 1.00 79.56 184 MET A C 1
ATOM 1503 O O . MET A 1 184 ? -4.431 2.084 20.510 1.00 79.56 184 MET A O 1
ATOM 1507 N N . GLN A 1 185 ? -2.183 1.982 20.698 1.00 83.88 185 GLN A N 1
ATOM 1508 C CA . GLN A 1 185 ? -2.166 1.624 22.105 1.00 83.88 185 GLN A CA 1
ATOM 1509 C C . GLN A 1 185 ? -2.803 2.713 22.958 1.00 83.88 185 GLN A C 1
ATOM 1511 O O . GLN A 1 185 ? -3.664 2.373 23.743 1.00 83.88 185 GLN A O 1
ATOM 1516 N N . ARG A 1 186 ? -2.475 3.994 22.781 1.00 86.38 186 ARG A N 1
ATOM 1517 C CA . ARG A 1 186 ? -3.043 5.081 23.596 1.00 86.38 186 ARG A CA 1
ATOM 1518 C C . ARG A 1 186 ? -4.549 5.285 23.398 1.00 86.38 186 ARG A C 1
ATOM 1520 O O . ARG A 1 186 ? -5.296 5.377 24.368 1.00 86.38 186 ARG A O 1
ATOM 1527 N N . ASP A 1 187 ? -4.987 5.389 22.145 1.00 81.94 187 ASP A N 1
ATOM 1528 C CA . ASP A 1 187 ? -6.303 5.957 21.817 1.00 81.94 187 ASP A CA 1
ATOM 1529 C C . ASP A 1 187 ? -7.346 4.907 21.452 1.00 81.94 187 ASP A C 1
ATOM 1531 O O . ASP A 1 187 ? -8.544 5.088 21.694 1.00 81.94 187 ASP A O 1
ATOM 1535 N N . ILE A 1 188 ? -6.909 3.821 20.817 1.00 82.12 188 ILE A N 1
ATOM 1536 C CA . ILE A 1 188 ? -7.814 2.886 20.153 1.00 82.12 188 ILE A CA 1
ATOM 1537 C C . ILE A 1 188 ? -8.052 1.648 21.008 1.00 82.12 188 ILE A C 1
ATOM 1539 O O . ILE A 1 188 ? -9.201 1.230 21.130 1.00 82.12 188 ILE A O 1
ATOM 1543 N N . LEU A 1 189 ? -7.024 1.070 21.628 1.00 82.19 189 LEU A N 1
ATOM 1544 C CA . LEU A 1 189 ? -7.193 -0.175 22.375 1.00 82.19 189 LEU A CA 1
ATOM 1545 C C . LEU A 1 189 ? -8.003 0.024 23.676 1.00 82.19 189 LEU A C 1
ATOM 1547 O O . LEU A 1 189 ? -7.889 1.067 24.319 1.00 82.19 189 LEU A O 1
ATOM 1551 N N . PRO A 1 190 ? -8.816 -0.970 24.095 1.00 76.38 190 PRO A N 1
ATOM 1552 C CA . PRO A 1 190 ? -9.682 -0.854 25.276 1.00 76.38 190 PRO A CA 1
ATOM 1553 C C . PRO A 1 190 ? -8.936 -0.565 26.587 1.00 76.38 190 PRO A C 1
ATOM 1555 O O . PRO A 1 190 ? -9.474 0.118 27.452 1.00 76.38 190 PRO A O 1
ATOM 1558 N N . ASN A 1 191 ? -7.699 -1.058 26.711 1.00 82.12 191 ASN A N 1
ATOM 1559 C CA . ASN A 1 191 ? -6.821 -0.877 27.873 1.00 82.12 191 ASN A CA 1
ATOM 1560 C C . ASN A 1 191 ? -5.643 0.045 27.541 1.00 82.12 191 ASN A C 1
ATOM 1562 O O . ASN A 1 191 ? -4.508 -0.228 27.929 1.00 82.12 191 ASN A O 1
ATOM 1566 N N . GLY A 1 192 ? -5.897 1.069 26.733 1.00 79.19 192 GLY A N 1
ATOM 1567 C CA . GLY A 1 192 ? -4.830 1.874 26.179 1.00 79.19 192 GLY A CA 1
ATOM 1568 C C . GLY A 1 192 ? -3.965 2.571 27.220 1.00 79.19 192 GLY A C 1
ATOM 1569 O O . GLY A 1 192 ? -4.476 3.074 28.218 1.00 79.19 192 GLY A O 1
ATOM 1570 N N . ASP A 1 193 ? -2.651 2.600 26.989 1.00 83.00 193 ASP A N 1
ATOM 1571 C CA . ASP A 1 193 ? -1.722 3.329 27.852 1.00 83.00 193 ASP A CA 1
ATOM 1572 C C . ASP A 1 193 ? -1.757 4.819 27.475 1.00 83.00 193 ASP A C 1
ATOM 1574 O O . ASP A 1 193 ? -1.247 5.178 26.407 1.00 83.00 193 ASP A O 1
ATOM 1578 N N . PRO A 1 194 ? -2.321 5.707 28.322 1.00 79.94 194 PRO A N 1
ATOM 1579 C CA . PRO A 1 194 ? -2.397 7.140 28.036 1.00 79.94 194 PRO A CA 1
ATOM 1580 C C . PRO A 1 194 ? -1.012 7.781 27.840 1.00 79.94 194 PRO A C 1
ATOM 1582 O O . PRO A 1 194 ? -0.918 8.850 27.237 1.00 79.94 194 PRO A O 1
ATOM 1585 N N . ASN A 1 195 ? 0.052 7.115 28.301 1.00 80.88 195 ASN A N 1
ATOM 1586 C CA . ASN A 1 195 ? 1.437 7.564 28.223 1.00 80.88 195 ASN A CA 1
ATOM 1587 C C . ASN A 1 195 ? 2.248 6.851 27.131 1.00 80.88 195 ASN A C 1
ATOM 1589 O O . ASN A 1 195 ? 3.459 7.054 27.056 1.00 80.88 195 ASN A O 1
ATOM 1593 N N . ALA A 1 196 ? 1.614 6.053 26.261 1.00 79.88 196 ALA A N 1
ATOM 1594 C CA . ALA A 1 196 ? 2.322 5.329 25.201 1.00 79.88 196 ALA A CA 1
ATOM 1595 C C . ALA A 1 196 ? 3.103 6.264 24.258 1.00 79.88 196 ALA A C 1
ATOM 1597 O O . ALA A 1 196 ? 4.044 5.838 23.594 1.00 79.88 196 ALA A O 1
ATOM 1598 N N . ILE A 1 197 ? 2.736 7.546 24.192 1.00 74.56 197 ILE A N 1
ATOM 1599 C CA . ILE A 1 197 ? 3.485 8.570 23.465 1.00 74.56 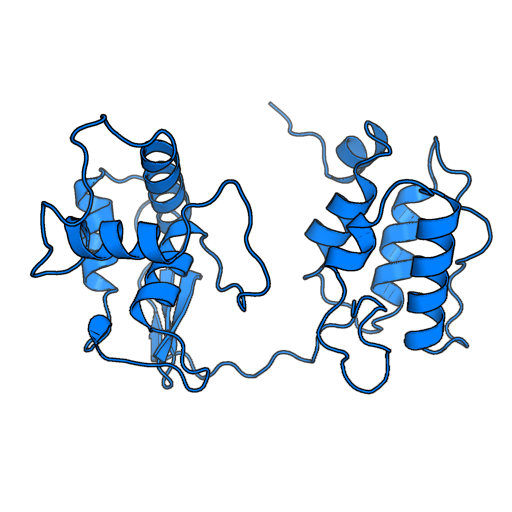197 ILE A CA 1
ATOM 1600 C C . ILE A 1 197 ? 3.886 9.655 24.446 1.00 74.56 197 ILE A C 1
ATOM 1602 O O . ILE A 1 197 ? 3.038 10.259 25.104 1.00 74.56 197 ILE A O 1
ATOM 1606 N N . ASP A 1 198 ? 5.182 9.934 24.486 1.00 68.38 198 ASP A N 1
ATOM 1607 C CA . ASP A 1 198 ? 5.719 11.039 25.258 1.00 68.38 198 ASP A CA 1
ATOM 1608 C C . ASP A 1 198 ? 5.438 12.373 24.544 1.00 68.38 198 ASP A C 1
ATOM 1610 O O . ASP A 1 198 ? 6.090 12.737 23.562 1.00 68.38 198 ASP A O 1
ATOM 1614 N N . PHE A 1 199 ? 4.436 13.097 25.045 1.00 64.00 199 PHE A N 1
ATOM 1615 C CA . PHE A 1 199 ? 4.098 14.454 24.611 1.00 64.00 199 PHE A CA 1
ATOM 1616 C C . PHE A 1 199 ? 4.805 15.540 25.427 1.00 64.00 199 PHE A C 1
ATOM 1618 O O . PHE A 1 199 ? 4.442 16.710 25.296 1.00 64.00 199 PHE A O 1
ATOM 1625 N N . HIS A 1 200 ? 5.800 15.223 26.267 1.00 53.62 200 HIS A N 1
ATOM 1626 C CA . HIS A 1 200 ? 6.511 16.235 27.062 1.00 53.62 200 HIS A CA 1
ATOM 1627 C C . HIS A 1 200 ? 7.145 17.344 26.212 1.00 53.62 200 HIS A C 1
ATOM 1629 O O . HIS A 1 200 ? 7.362 18.448 26.708 1.00 53.62 200 HIS A O 1
ATOM 1635 N N . TYR A 1 201 ? 7.358 17.095 24.918 1.00 56.09 201 TYR A N 1
ATOM 1636 C CA . TYR A 1 201 ? 7.880 18.067 23.955 1.00 56.09 201 TYR A CA 1
ATOM 1637 C C . TYR A 1 201 ? 6.812 18.657 23.010 1.00 56.09 201 TYR A C 1
ATOM 1639 O O . TYR A 1 201 ? 7.155 19.283 22.008 1.00 56.09 201 TYR A O 1
ATOM 1647 N N . GLY A 1 202 ? 5.526 18.493 23.337 1.00 66.31 202 GLY A N 1
ATOM 1648 C CA . GLY A 1 202 ? 4.382 18.931 22.532 1.00 66.31 202 GLY A CA 1
ATOM 1649 C C . GLY A 1 202 ? 3.861 17.858 21.571 1.00 66.31 202 GLY A C 1
ATOM 1650 O O . GLY A 1 202 ? 4.466 16.800 21.400 1.00 66.31 202 GLY A O 1
ATOM 1651 N N . GLU A 1 203 ? 2.712 18.120 20.936 1.00 66.25 203 GLU A N 1
ATOM 1652 C CA . GLU A 1 203 ? 2.192 17.239 19.886 1.00 66.25 203 GLU A CA 1
ATOM 1653 C C . GLU A 1 203 ? 3.187 17.154 18.720 1.00 66.25 203 GLU A C 1
ATOM 1655 O O . GLU A 1 203 ? 3.548 18.186 18.141 1.00 66.25 203 GLU A O 1
ATOM 1660 N N . PRO A 1 204 ? 3.628 15.944 18.325 1.00 67.69 204 PRO A N 1
ATOM 1661 C CA . PRO A 1 204 ? 4.452 15.792 17.143 1.00 67.69 204 PRO A CA 1
ATOM 1662 C C . PRO A 1 204 ? 3.737 16.403 15.937 1.00 67.69 204 PRO A C 1
ATOM 1664 O O . PRO A 1 204 ? 2.563 16.138 15.707 1.00 67.69 204 PRO A O 1
ATOM 1667 N N . HIS A 1 205 ? 4.445 17.174 15.112 1.00 64.81 205 HIS A N 1
ATOM 1668 C CA . HIS A 1 205 ? 3.868 17.853 13.940 1.00 64.81 205 HIS A CA 1
ATOM 1669 C C . HIS A 1 205 ? 3.086 16.923 12.984 1.00 64.81 205 HIS A C 1
ATOM 1671 O O . HIS A 1 205 ? 2.241 17.375 12.208 1.00 64.81 205 HIS A O 1
ATOM 1677 N N . TRP A 1 206 ? 3.370 15.621 13.022 1.00 64.31 206 TRP A N 1
ATOM 1678 C CA . TRP A 1 206 ? 2.694 14.602 12.234 1.00 64.31 206 TRP A CA 1
ATOM 1679 C C . TRP A 1 206 ? 1.376 14.097 12.860 1.00 64.31 206 TRP A C 1
ATOM 1681 O O . TRP A 1 206 ? 0.571 13.536 12.118 1.00 64.31 206 TRP A O 1
ATOM 1691 N N . SER A 1 207 ? 1.096 14.322 14.154 1.00 72.25 207 SER A N 1
ATOM 1692 C CA . SER A 1 207 ? -0.119 13.835 14.841 1.00 72.25 207 SER A CA 1
ATOM 1693 C C . SER A 1 207 ? -1.396 14.444 14.251 1.00 72.25 207 SER A C 1
ATOM 1695 O O . SER A 1 207 ? -2.341 13.733 13.916 1.00 72.25 207 SER A O 1
ATOM 1697 N N . SER A 1 208 ? -1.405 15.755 13.994 1.00 71.88 208 SER A N 1
ATOM 1698 C CA . SER A 1 208 ? -2.544 16.425 13.349 1.00 71.88 208 SER A CA 1
ATOM 1699 C C . SER A 1 208 ? -2.835 15.857 11.952 1.00 71.88 208 SER A C 1
ATOM 1701 O O . SER A 1 208 ? -3.992 15.651 11.574 1.00 71.88 208 SER A O 1
ATOM 1703 N N . ARG A 1 209 ? -1.780 15.539 11.186 1.00 69.12 209 ARG A N 1
ATOM 1704 C CA . ARG A 1 209 ? -1.895 14.891 9.873 1.00 69.12 209 ARG A CA 1
ATOM 1705 C C . ARG A 1 209 ? -2.390 13.459 10.001 1.00 69.12 209 ARG A C 1
ATOM 1707 O O . ARG A 1 209 ? -3.215 13.057 9.193 1.00 69.12 209 ARG A O 1
ATOM 1714 N N . TYR A 1 210 ? -1.932 12.723 11.008 1.00 71.31 210 TYR A N 1
ATOM 1715 C CA . TYR A 1 210 ? -2.387 11.371 11.310 1.00 71.31 210 TYR A CA 1
ATOM 1716 C C . TYR A 1 210 ? -3.904 11.339 11.537 1.00 71.31 210 TYR A C 1
ATOM 1718 O O . TYR A 1 210 ? -4.605 10.631 10.819 1.00 71.31 210 TYR A O 1
ATOM 1726 N N . TYR A 1 211 ? -4.443 12.176 12.430 1.00 76.00 211 TYR A N 1
ATOM 1727 C CA . TYR A 1 211 ? -5.891 12.205 12.678 1.00 76.00 211 TYR A CA 1
ATOM 1728 C C . TYR A 1 211 ? -6.695 12.721 11.489 1.00 76.00 211 TYR A C 1
ATOM 1730 O O . TYR A 1 211 ? -7.799 12.241 11.233 1.00 76.00 211 TYR A O 1
ATOM 1738 N N . SER A 1 212 ? -6.138 13.667 10.731 1.00 75.62 212 SER A N 1
ATOM 1739 C CA . SER A 1 212 ? -6.735 14.114 9.472 1.00 75.62 212 SER A CA 1
ATOM 1740 C C . SER A 1 212 ? -6.830 12.970 8.455 1.00 75.62 212 SER A C 1
ATOM 1742 O O . SER A 1 212 ? -7.880 12.785 7.837 1.00 75.62 212 SER A O 1
ATOM 1744 N N . SER A 1 213 ? -5.780 12.149 8.334 1.00 71.31 213 SER A N 1
ATOM 1745 C CA . SER A 1 213 ? -5.774 10.955 7.484 1.00 71.31 213 SER A CA 1
ATOM 1746 C C . SER A 1 213 ? -6.775 9.909 7.963 1.00 71.31 213 SER A C 1
ATOM 1748 O O . SER A 1 213 ? -7.574 9.454 7.155 1.00 71.31 213 SER A O 1
ATOM 1750 N N . ILE A 1 214 ? -6.818 9.598 9.264 1.00 72.69 214 ILE A N 1
ATOM 1751 C CA . ILE A 1 214 ? -7.819 8.687 9.843 1.00 72.69 214 ILE A CA 1
ATOM 1752 C C . ILE A 1 214 ? -9.232 9.145 9.490 1.00 72.69 214 ILE A C 1
ATOM 1754 O O . ILE A 1 214 ? -10.016 8.383 8.928 1.00 72.69 214 ILE A O 1
ATOM 1758 N N . LYS A 1 215 ? -9.549 10.414 9.766 1.00 73.81 215 LYS A N 1
ATOM 1759 C CA . LYS A 1 215 ? -10.869 10.980 9.485 1.00 73.81 215 LYS A CA 1
ATOM 1760 C C . LYS A 1 215 ? -11.208 10.869 8.002 1.00 73.81 215 LYS A C 1
ATOM 1762 O O . LYS A 1 215 ? -12.301 10.435 7.651 1.00 73.81 215 LYS A O 1
ATOM 1767 N N . LYS A 1 216 ? -10.266 11.228 7.130 1.00 75.44 216 LYS A N 1
ATOM 1768 C CA . LYS A 1 216 ? -10.432 11.131 5.678 1.00 75.44 216 LYS A CA 1
ATOM 1769 C C . LYS A 1 216 ? -10.683 9.688 5.228 1.00 75.44 216 LYS A C 1
ATOM 1771 O O . LYS A 1 216 ? -11.589 9.477 4.431 1.00 75.44 216 LYS A O 1
ATOM 1776 N N . ASN A 1 217 ? -9.914 8.731 5.738 1.00 69.69 217 ASN A N 1
ATOM 1777 C CA . ASN A 1 217 ? -9.968 7.334 5.311 1.00 69.69 217 ASN A CA 1
ATOM 1778 C C . ASN A 1 217 ? -11.219 6.618 5.839 1.00 69.69 217 ASN A C 1
ATOM 1780 O O . ASN A 1 217 ? -11.772 5.782 5.142 1.00 69.69 217 ASN A O 1
ATOM 1784 N N . ILE A 1 218 ? -11.722 6.973 7.024 1.00 72.12 218 ILE A N 1
ATOM 1785 C CA . ILE A 1 218 ? -12.946 6.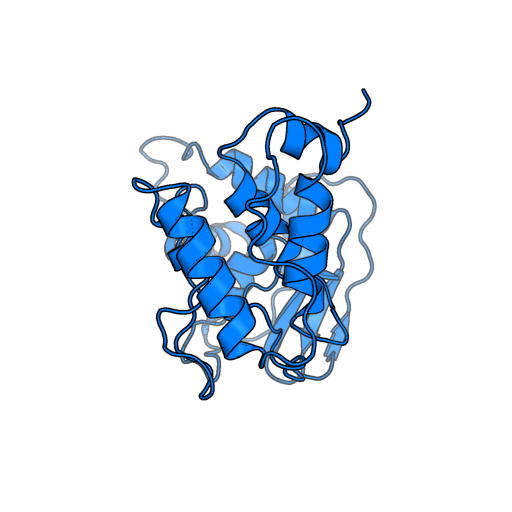372 7.585 1.00 72.12 218 ILE A CA 1
ATOM 1786 C C . ILE A 1 218 ? -14.211 6.892 6.899 1.00 72.12 218 ILE A C 1
ATOM 1788 O O . ILE A 1 218 ? -15.157 6.137 6.700 1.00 72.12 218 ILE A O 1
ATOM 1792 N N . THR A 1 219 ? -14.242 8.170 6.509 1.00 64.69 219 THR A N 1
ATOM 1793 C CA . THR A 1 219 ? -15.465 8.840 6.014 1.00 64.69 219 THR A CA 1
ATOM 1794 C C . THR A 1 219 ? -16.002 8.247 4.696 1.00 64.69 219 THR A C 1
ATOM 1796 O O . THR A 1 219 ? -17.128 8.536 4.300 1.00 64.69 219 THR A O 1
ATOM 1799 N N . SER A 1 220 ? -15.225 7.406 4.010 1.00 59.53 220 SER A N 1
ATOM 1800 C CA . SER A 1 220 ? -15.611 6.791 2.734 1.00 59.53 220 SER A CA 1
ATOM 1801 C C . SER A 1 220 ? -15.288 5.303 2.628 1.00 59.53 220 SER A C 1
ATOM 1803 O O . SER A 1 220 ? -15.387 4.765 1.528 1.00 59.53 220 SER A O 1
ATOM 1805 N N . SER A 1 221 ? -14.890 4.652 3.724 1.00 63.94 221 SER A N 1
ATOM 1806 C CA . SER A 1 221 ? -14.447 3.259 3.679 1.00 63.94 221 SER A CA 1
A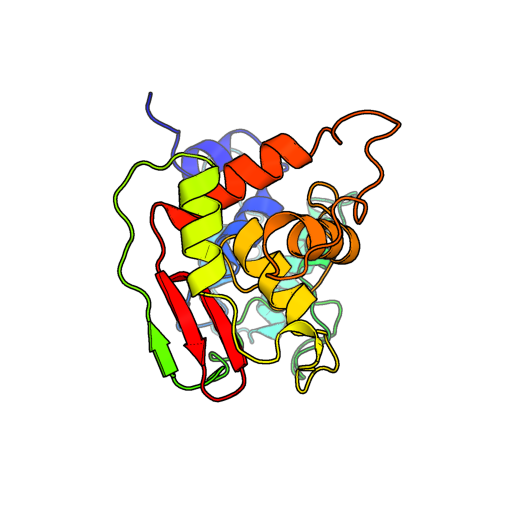TOM 1807 C C . SER A 1 221 ? -15.046 2.413 4.798 1.00 63.94 221 SER A C 1
ATOM 1809 O O . SER A 1 221 ? -15.219 2.870 5.927 1.00 63.94 221 SER A O 1
ATOM 1811 N N . GLY A 1 222 ? -15.368 1.164 4.478 1.00 61.47 222 GLY A N 1
ATOM 1812 C CA . GLY A 1 222 ? -15.730 0.116 5.420 1.00 61.47 222 GLY A CA 1
ATOM 1813 C C . GLY A 1 222 ? -14.536 -0.778 5.743 1.00 61.47 222 GLY A C 1
ATOM 1814 O O . GLY A 1 222 ? -13.657 -0.988 4.915 1.00 61.47 222 GLY A O 1
ATOM 1815 N N . PHE A 1 223 ? -14.518 -1.335 6.944 1.00 72.25 223 PHE A N 1
ATOM 1816 C CA . PHE A 1 223 ? -13.506 -2.289 7.374 1.00 72.25 223 PHE A CA 1
ATOM 1817 C C . PHE A 1 223 ? -13.808 -3.690 6.854 1.00 72.25 223 PHE A C 1
ATOM 1819 O O . PHE A 1 223 ? -14.963 -4.124 6.864 1.00 72.25 223 PHE A O 1
ATOM 1826 N N . ILE A 1 224 ? -12.765 -4.401 6.438 1.00 67.88 224 ILE A N 1
ATOM 1827 C CA . ILE A 1 224 ? -12.823 -5.801 6.035 1.00 67.88 224 ILE A CA 1
ATOM 1828 C C . ILE A 1 224 ? -11.773 -6.592 6.808 1.00 67.88 224 ILE A C 1
ATOM 1830 O O . ILE A 1 224 ? -10.581 -6.323 6.686 1.00 67.88 224 ILE A O 1
ATOM 1834 N N . GLU A 1 225 ? -12.217 -7.619 7.525 1.00 70.44 225 GLU A N 1
ATOM 1835 C CA . GLU A 1 225 ? -11.369 -8.688 8.057 1.00 70.44 225 GLU A CA 1
ATOM 1836 C C . GLU A 1 225 ? -11.484 -9.911 7.142 1.00 70.44 225 GLU A C 1
ATOM 1838 O O . GLU A 1 225 ? -12.577 -10.267 6.692 1.00 70.44 225 GLU A O 1
ATOM 1843 N N . THR A 1 226 ? -10.366 -10.578 6.884 1.00 68.44 226 THR A N 1
ATOM 1844 C CA . THR A 1 226 ? -10.311 -11.860 6.167 1.00 68.44 226 THR A CA 1
ATOM 1845 C C . THR A 1 226 ? -10.235 -13.045 7.147 1.00 68.44 226 THR A C 1
ATOM 1847 O O . THR A 1 226 ? -9.897 -12.875 8.318 1.00 68.44 226 THR A O 1
ATOM 1850 N N . LYS A 1 227 ? -10.565 -14.266 6.712 1.00 66.38 227 LYS A N 1
ATOM 1851 C CA . LYS A 1 227 ? -10.495 -15.500 7.529 1.00 66.38 227 LYS A CA 1
ATOM 1852 C C . LYS A 1 227 ? -9.094 -15.831 8.077 1.00 66.38 227 LYS A C 1
ATOM 1854 O O . LYS A 1 227 ? -9.008 -16.520 9.089 1.00 66.38 227 LYS A O 1
ATOM 1859 N N . THR A 1 228 ? -8.026 -15.358 7.449 1.00 52.91 228 THR A N 1
ATOM 1860 C CA . THR A 1 228 ? -6.614 -15.529 7.821 1.00 52.91 228 THR A CA 1
ATOM 1861 C C . THR A 1 228 ? -6.091 -14.353 8.642 1.00 52.91 228 THR A C 1
ATOM 1863 O O . THR A 1 228 ? -4.936 -14.372 9.062 1.00 52.91 228 THR A O 1
ATOM 1866 N N . GLY A 1 229 ? -6.936 -13.352 8.913 1.00 57.03 229 GLY A N 1
ATOM 1867 C CA . GLY A 1 229 ? -6.623 -12.235 9.799 1.00 57.03 229 GLY A CA 1
ATOM 1868 C C . GLY A 1 229 ? -5.991 -11.022 9.119 1.00 57.03 229 GLY A C 1
ATOM 1869 O O . GLY A 1 229 ? -5.512 -10.148 9.828 1.00 57.03 229 GLY A O 1
ATOM 1870 N N . TYR A 1 230 ? -5.981 -10.927 7.782 1.00 59.94 230 TYR A N 1
ATOM 1871 C CA . TYR A 1 230 ? -5.644 -9.673 7.088 1.00 59.94 230 TYR A CA 1
ATOM 1872 C C . TYR A 1 230 ? -6.789 -8.662 7.173 1.00 59.94 230 TYR A C 1
ATOM 1874 O O . TYR A 1 230 ? -7.961 -9.051 7.150 1.00 59.94 230 TYR A O 1
ATOM 1882 N N . TYR A 1 231 ? -6.441 -7.373 7.188 1.00 63.94 231 TYR A N 1
ATOM 1883 C CA . TYR A 1 231 ? -7.384 -6.263 7.353 1.00 63.94 231 TYR A CA 1
ATOM 1884 C C . TYR A 1 231 ? -7.273 -5.259 6.207 1.00 63.94 231 TYR A C 1
ATOM 1886 O O . TYR A 1 231 ? -6.163 -4.808 5.950 1.00 63.94 231 TYR A O 1
ATOM 1894 N N . THR A 1 232 ? -8.385 -4.868 5.568 1.00 63.16 232 THR A N 1
ATOM 1895 C CA . THR A 1 232 ? -8.434 -3.799 4.543 1.00 63.16 232 THR A CA 1
ATOM 1896 C C . THR A 1 232 ? -9.538 -2.767 4.797 1.00 63.16 232 THR A C 1
ATOM 1898 O O . THR A 1 232 ? -10.427 -2.979 5.619 1.00 63.16 232 THR A O 1
ATOM 1901 N N . MET A 1 233 ? -9.482 -1.662 4.055 1.00 63.75 233 MET A N 1
ATOM 1902 C CA . MET A 1 233 ? -10.513 -0.629 3.949 1.00 63.75 233 MET A CA 1
ATOM 1903 C C . MET A 1 233 ? -11.120 -0.707 2.534 1.00 63.75 233 MET A C 1
ATOM 1905 O O . MET A 1 233 ? -10.368 -0.800 1.564 1.00 63.75 233 MET A O 1
ATOM 1909 N N . ALA A 1 234 ? -12.450 -0.719 2.402 1.00 55.31 234 ALA A N 1
ATOM 1910 C CA . ALA A 1 234 ? -13.181 -0.819 1.127 1.00 55.31 234 ALA A CA 1
ATOM 1911 C C . ALA A 1 234 ? -14.166 0.315 0.892 1.00 55.31 234 ALA A C 1
ATOM 1913 O O . ALA A 1 234 ? -14.837 0.704 1.868 1.00 55.31 234 ALA A O 1
#

Mean predicted aligned error: 14.84 Å